Protein AF-A0AAD9XU65-F1 (afdb_monomer_lite)

InterPro domains:
  IPR032675 Leucine-rich repeat domain superfamily [G3DSA:3.80.10.10] (51-240)
  IPR044974 Disease resistance protein, plants [PTHR11017] (10-235)
  IPR058192 Disease resistance protein Roq1-like, winged-helix domain [PF23282] (10-42)

Secondary structure (DSSP, 8-state):
-B--S----HHHHHTTSEEEETTEEEE-HHHHHHHHHHHHHHSTT-GGG-SEE-SHHHHHHHHHTT---TT--EEEEE--TT-S----EEE-TTTTTT-TT--EEEEES--EEESS--S---TT--EEEETT--SSBS-SS-----TT--EEE-TT-TT--B----GGGTT--EEE-TT-TT--B--GGGGG-TT--EEE-TT-TT--B--S--TT-TT--EEE--HHHHHHHHHHH-S-----

Organism: NCBI:txid168575

Structure (mmCIF, N/CA/C/O backbone):
data_AF-A0AAD9XU65-F1
#
_entry.id   AF-A0AAD9XU65-F1
#
loop_
_atom_site.group_PDB
_atom_site.id
_atom_site.type_symbol
_atom_site.label_atom_id
_atom_site.label_alt_id
_atom_site.label_comp_id
_atom_site.label_asym_id
_atom_site.label_entity_id
_atom_site.label_seq_id
_atom_site.pdbx_PDB_ins_code
_atom_site.Cartn_x
_atom_site.Cartn_y
_atom_site.Cartn_z
_atom_site.occupancy
_atom_site.B_iso_or_equiv
_atom_site.auth_seq_id
_atom_site.auth_comp_id
_atom_site.auth_asym_id
_atom_site.auth_atom_id
_atom_site.pdbx_PDB_model_num
ATOM 1 N N . MET A 1 1 ? -16.619 -0.974 -3.706 1.00 48.06 1 MET A N 1
ATOM 2 C CA . MET A 1 1 ? -15.319 -1.672 -3.864 1.00 48.06 1 MET A CA 1
ATOM 3 C C . MET A 1 1 ? -15.343 -2.434 -5.185 1.00 48.06 1 MET A C 1
ATOM 5 O O . MET A 1 1 ? -16.290 -3.186 -5.394 1.00 48.06 1 MET A O 1
ATOM 9 N N . GLU A 1 2 ? -14.386 -2.229 -6.097 1.00 42.56 2 GLU A N 1
ATOM 10 C CA . GLU A 1 2 ? -14.299 -3.045 -7.326 1.00 42.56 2 GLU A CA 1
ATOM 11 C C . GLU A 1 2 ? -14.016 -4.510 -6.974 1.00 42.56 2 GLU A C 1
ATOM 13 O O . GLU A 1 2 ? -13.102 -4.822 -6.209 1.00 42.56 2 GLU A O 1
ATOM 18 N N . ILE A 1 3 ? -14.801 -5.426 -7.541 1.00 44.62 3 ILE A N 1
ATOM 19 C CA . ILE A 1 3 ? -14.547 -6.865 -7.531 1.00 44.62 3 ILE A CA 1
ATOM 20 C C . ILE A 1 3 ? -13.402 -7.106 -8.496 1.00 44.62 3 ILE A C 1
ATOM 22 O O . ILE A 1 3 ? -13.563 -7.440 -9.669 1.00 44.62 3 ILE A O 1
ATOM 26 N N . LEU A 1 4 ? -12.197 -6.956 -7.978 1.00 44.03 4 LEU A N 1
ATOM 27 C CA . LEU A 1 4 ? -10.991 -7.328 -8.686 1.00 44.03 4 LEU A CA 1
ATOM 28 C C . LEU A 1 4 ? -10.785 -8.841 -8.483 1.00 44.03 4 LEU A C 1
ATOM 30 O O . LEU A 1 4 ? -9.902 -9.273 -7.752 1.00 44.03 4 LEU A O 1
ATOM 34 N N . ASN A 1 5 ? -11.625 -9.664 -9.125 1.00 37.72 5 ASN A N 1
ATOM 35 C CA . ASN A 1 5 ? -11.627 -11.144 -9.116 1.00 37.72 5 ASN A CA 1
ATOM 36 C C . ASN A 1 5 ? -11.333 -11.813 -7.753 1.00 37.72 5 ASN A C 1
ATOM 38 O O . ASN A 1 5 ? -10.590 -12.792 -7.688 1.00 37.72 5 ASN A O 1
ATOM 42 N N . GLY A 1 6 ? -11.895 -11.280 -6.669 1.00 45.41 6 GLY A N 1
ATOM 43 C CA . GLY A 1 6 ? -11.954 -11.941 -5.366 1.00 45.41 6 GLY A CA 1
ATOM 44 C C . GLY A 1 6 ? -13.337 -12.555 -5.171 1.00 45.41 6 GLY A C 1
ATOM 45 O O . GLY A 1 6 ? -14.329 -11.943 -5.555 1.00 45.41 6 GLY A O 1
ATOM 46 N N . PHE A 1 7 ? -13.390 -13.763 -4.608 1.00 48.00 7 PHE A N 1
ATOM 47 C CA . PHE A 1 7 ? -14.614 -14.503 -4.297 1.00 48.00 7 PHE A CA 1
ATOM 48 C C . PHE A 1 7 ? -15.586 -13.607 -3.513 1.00 48.00 7 PHE A C 1
ATOM 50 O O . PHE A 1 7 ? -15.359 -13.329 -2.335 1.00 48.00 7 PHE A O 1
ATOM 57 N N . VAL A 1 8 ? -16.641 -13.120 -4.167 1.00 60.00 8 VAL A N 1
ATOM 58 C CA . VAL A 1 8 ? -17.777 -12.534 -3.459 1.00 60.00 8 VAL A CA 1
ATOM 59 C C . VAL A 1 8 ? -18.541 -13.718 -2.877 1.00 60.00 8 VAL A C 1
ATOM 61 O O . VAL A 1 8 ? -18.962 -14.570 -3.658 1.00 60.00 8 VAL A O 1
ATOM 64 N N . PRO A 1 9 ? -18.693 -13.840 -1.547 1.00 66.75 9 PRO A N 1
ATOM 65 C CA . PRO A 1 9 ? -19.416 -14.971 -0.986 1.00 66.75 9 PRO A CA 1
ATOM 66 C C . PRO A 1 9 ? -20.853 -14.958 -1.521 1.00 66.75 9 PRO A C 1
ATOM 68 O O . PRO A 1 9 ? -21.603 -14.034 -1.204 1.00 66.75 9 PRO A O 1
ATOM 71 N N . GLU A 1 10 ? -21.227 -15.958 -2.327 1.00 73.38 10 GLU A N 1
ATOM 72 C CA . GLU A 1 10 ? -22.556 -16.052 -2.963 1.00 73.38 10 GLU A CA 1
ATOM 73 C C . GLU A 1 10 ? -23.676 -15.907 -1.929 1.00 73.38 10 GLU A C 1
ATOM 75 O O . GLU A 1 10 ? -24.636 -15.177 -2.149 1.00 73.38 10 GLU A O 1
ATOM 80 N N . VAL A 1 11 ? -23.458 -16.450 -0.728 1.00 79.62 11 VAL A N 1
ATOM 81 C CA . VAL A 1 11 ? -24.361 -16.328 0.424 1.00 79.62 11 VAL A CA 1
ATOM 82 C C . VAL A 1 11 ? -24.715 -14.879 0.799 1.00 79.62 11 VAL A C 1
ATOM 84 O O . VAL A 1 11 ? -25.799 -14.625 1.317 1.00 79.62 11 VAL A O 1
ATOM 87 N N . LEU A 1 12 ? -23.827 -13.905 0.569 1.00 79.00 12 LEU A N 1
ATOM 88 C CA . LEU A 1 12 ? -24.104 -12.492 0.852 1.00 79.00 12 LEU A CA 1
ATOM 89 C C . LEU A 1 12 ? -24.969 -11.854 -0.244 1.00 79.00 12 LEU A C 1
ATOM 91 O O . LEU A 1 12 ? -25.780 -10.979 0.064 1.00 79.00 12 LEU A O 1
ATOM 95 N N . VAL A 1 13 ? -24.817 -12.303 -1.494 1.00 80.31 13 VAL A N 1
ATOM 96 C CA . VAL A 1 13 ? -25.653 -11.884 -2.630 1.00 80.31 13 VAL A CA 1
ATOM 97 C C . VAL A 1 13 ? -27.050 -12.492 -2.497 1.00 80.31 13 VAL A C 1
ATOM 99 O O . VAL A 1 13 ? -28.043 -11.774 -2.581 1.00 80.31 13 VAL A O 1
ATOM 102 N N . GLU A 1 14 ? -27.136 -13.790 -2.192 1.00 83.00 14 GLU A N 1
ATOM 103 C CA . GLU A 1 14 ? -28.394 -14.515 -1.954 1.00 83.00 14 GLU A CA 1
ATOM 104 C C . GLU A 1 14 ? -29.224 -13.893 -0.829 1.00 83.00 14 GLU A C 1
ATOM 106 O O . GLU A 1 14 ? -30.447 -13.818 -0.914 1.00 83.00 14 GLU A O 1
ATOM 111 N N . ARG A 1 15 ? -28.558 -13.399 0.222 1.00 82.75 15 ARG A N 1
ATOM 112 C CA . ARG A 1 15 ? -29.208 -12.708 1.345 1.00 82.75 15 ARG A CA 1
ATOM 113 C C . ARG A 1 15 ? -29.487 -11.227 1.079 1.00 82.75 15 ARG A C 1
ATOM 115 O O . ARG A 1 15 ? -29.913 -10.531 1.994 1.00 82.75 15 ARG A O 1
ATOM 122 N N . SER A 1 16 ? -29.215 -10.737 -0.134 1.00 80.69 16 SER A N 1
ATOM 123 C CA . SER A 1 16 ? -29.368 -9.329 -0.532 1.00 80.69 16 SER A CA 1
ATOM 124 C C . SER A 1 16 ? -28.616 -8.337 0.370 1.00 80.69 16 SER A C 1
ATOM 126 O O . SER A 1 16 ? -28.958 -7.158 0.429 1.00 80.69 16 SER A O 1
ATOM 128 N N . LEU A 1 17 ? -27.565 -8.798 1.060 1.00 77.38 17 LEU A N 1
ATOM 129 C CA . LEU A 1 17 ? -26.705 -7.956 1.901 1.00 77.38 17 LEU A CA 1
ATOM 130 C C . LEU A 1 17 ? -25.718 -7.149 1.055 1.00 77.38 17 LEU A C 1
ATOM 132 O O . LEU A 1 17 ? -25.275 -6.074 1.460 1.00 77.38 17 LEU A O 1
ATOM 136 N N . ILE A 1 18 ? -25.387 -7.666 -0.128 1.00 81.06 18 ILE A N 1
ATOM 137 C CA . ILE A 1 18 ? -24.588 -6.986 -1.142 1.00 81.06 18 ILE A CA 1
ATOM 138 C C . ILE A 1 18 ? -25.203 -7.193 -2.528 1.00 81.06 18 ILE A C 1
ATOM 140 O O . ILE A 1 18 ? -25.837 -8.207 -2.803 1.00 81.06 18 ILE A O 1
ATOM 144 N N . THR A 1 19 ? -24.995 -6.228 -3.412 1.00 78.44 19 THR A N 1
ATOM 145 C CA . THR A 1 19 ? -25.360 -6.261 -4.830 1.00 78.44 19 THR A CA 1
ATOM 146 C C . THR A 1 19 ? -24.100 -6.070 -5.661 1.00 78.44 19 THR A C 1
ATOM 148 O O . THR A 1 19 ? -23.197 -5.336 -5.266 1.00 78.44 19 THR A O 1
ATOM 151 N N . ILE A 1 20 ? -24.024 -6.722 -6.817 1.00 76.06 20 ILE A N 1
ATOM 152 C CA . ILE A 1 20 ? -22.913 -6.553 -7.753 1.00 76.06 20 ILE A CA 1
ATOM 153 C C . ILE A 1 20 ? -23.415 -5.755 -8.954 1.00 76.06 20 ILE A C 1
ATOM 155 O O . ILE A 1 20 ? -24.295 -6.222 -9.671 1.00 76.06 20 ILE A O 1
ATOM 159 N N . ILE A 1 21 ? -22.865 -4.561 -9.182 1.00 70.06 21 ILE A N 1
ATOM 160 C CA . ILE A 1 21 ? -23.223 -3.695 -10.318 1.00 70.06 21 ILE A CA 1
ATOM 161 C C . ILE A 1 21 ? -21.939 -3.333 -11.054 1.00 70.06 21 ILE A C 1
ATOM 163 O O . ILE A 1 21 ? -21.034 -2.781 -10.445 1.00 70.06 21 ILE A O 1
ATOM 167 N N . ASN A 1 22 ? -21.827 -3.638 -12.350 1.00 63.75 22 ASN A N 1
ATOM 168 C CA . ASN A 1 22 ? -20.622 -3.349 -13.147 1.00 63.75 22 ASN A CA 1
ATOM 169 C C . ASN A 1 22 ? -19.317 -3.868 -12.505 1.00 63.75 22 ASN A C 1
ATOM 171 O O . ASN A 1 22 ? -18.306 -3.173 -12.493 1.00 63.75 22 ASN A O 1
ATOM 175 N N . ASN A 1 23 ? -19.344 -5.079 -11.935 1.00 65.06 23 ASN A N 1
ATOM 176 C CA . ASN A 1 23 ? -18.249 -5.658 -11.144 1.00 65.06 23 ASN A CA 1
ATOM 177 C C . ASN A 1 23 ? -17.873 -4.862 -9.879 1.00 65.06 23 ASN A C 1
ATOM 179 O O . ASN A 1 23 ? -16.801 -5.079 -9.334 1.00 65.06 23 ASN A O 1
ATOM 183 N N . LEU A 1 24 ? -18.719 -3.969 -9.371 1.00 62.56 24 LEU A N 1
ATOM 184 C CA . LEU A 1 24 ? -18.549 -3.315 -8.072 1.00 62.56 24 LEU A CA 1
ATOM 185 C C . LEU A 1 24 ? -19.425 -4.013 -7.034 1.00 62.56 24 LEU A C 1
ATOM 187 O O . LEU A 1 24 ? -20.619 -4.204 -7.266 1.00 62.56 24 LEU A O 1
ATOM 191 N N . VAL A 1 25 ? -18.855 -4.346 -5.873 1.00 73.81 25 VAL A N 1
ATOM 192 C CA . VAL A 1 25 ? -19.656 -4.707 -4.698 1.00 73.81 25 VAL A CA 1
ATOM 193 C C . VAL A 1 25 ? -20.261 -3.431 -4.129 1.00 73.81 25 VAL A C 1
ATOM 195 O O . VAL A 1 25 ? -19.533 -2.529 -3.697 1.00 73.81 25 VAL A O 1
ATOM 198 N N . HIS A 1 26 ? -21.586 -3.399 -4.103 1.00 71.25 26 HIS A N 1
ATOM 199 C CA . HIS A 1 26 ? -22.409 -2.435 -3.394 1.00 71.25 26 HIS A CA 1
ATOM 200 C C . HIS A 1 26 ? -22.994 -3.103 -2.153 1.00 71.25 26 HIS A C 1
ATOM 202 O O . HIS A 1 26 ? -23.643 -4.138 -2.253 1.00 71.25 26 HIS A O 1
ATOM 208 N N . MET A 1 27 ? -22.775 -2.520 -0.981 1.00 78.50 27 MET A N 1
ATOM 209 C CA . MET A 1 27 ? -23.513 -2.865 0.234 1.00 78.50 27 MET A CA 1
ATOM 210 C C . MET A 1 27 ? -24.640 -1.846 0.391 1.00 78.50 27 MET A C 1
ATOM 212 O O . MET A 1 27 ? -24.435 -0.677 0.077 1.00 78.50 27 MET A O 1
ATOM 216 N N . GLN A 1 28 ? -25.826 -2.276 0.824 1.00 77.31 28 GLN A N 1
ATOM 217 C CA . GLN A 1 28 ? -26.901 -1.326 1.121 1.00 77.31 28 GLN A CA 1
ATOM 218 C C . GLN A 1 28 ? -26.539 -0.472 2.343 1.00 77.31 28 GLN A C 1
ATOM 220 O O . GLN A 1 28 ? -26.012 -1.007 3.321 1.00 77.31 28 GLN A O 1
ATOM 225 N N . ASP A 1 29 ? -26.893 0.815 2.311 1.00 78.50 29 ASP A N 1
ATOM 226 C CA . ASP A 1 29 ? -26.538 1.794 3.349 1.00 78.50 29 ASP A CA 1
ATOM 227 C C . ASP A 1 29 ? -26.923 1.321 4.761 1.00 78.50 29 ASP A C 1
ATOM 229 O O . ASP A 1 29 ? -26.104 1.363 5.674 1.00 78.50 29 ASP A O 1
ATOM 233 N N . LEU A 1 30 ? -28.121 0.750 4.933 1.00 81.19 30 LEU A N 1
ATOM 234 C CA . LEU A 1 30 ? -28.579 0.260 6.239 1.00 81.19 30 LEU A CA 1
ATOM 235 C C . LEU A 1 30 ? -27.729 -0.911 6.769 1.00 81.19 30 LEU A C 1
ATOM 237 O O . LEU A 1 30 ? -27.410 -0.967 7.954 1.00 81.19 30 LEU A O 1
ATOM 241 N N . VAL A 1 31 ? -27.325 -1.846 5.902 1.00 81.62 31 VAL A N 1
ATOM 242 C CA . VAL A 1 31 ? -26.468 -2.988 6.284 1.00 81.62 31 VAL A CA 1
ATOM 243 C C . VAL A 1 31 ? -25.075 -2.499 6.679 1.00 81.62 31 VAL A C 1
ATOM 245 O O . VAL A 1 31 ? -24.460 -3.016 7.620 1.00 81.62 31 VAL A O 1
ATOM 248 N N . GLN A 1 32 ? -24.584 -1.483 5.975 1.00 81.50 32 GLN A N 1
ATOM 249 C CA . GLN A 1 32 ? -23.314 -0.838 6.259 1.00 81.50 32 GLN A CA 1
ATOM 250 C C . GLN A 1 32 ? -23.353 -0.099 7.604 1.00 81.50 32 GLN A C 1
ATOM 252 O O . GLN A 1 32 ? -22.478 -0.321 8.442 1.00 81.50 32 GLN A O 1
ATOM 257 N N . GLU A 1 33 ? -24.396 0.690 7.860 1.00 83.56 33 GLU A N 1
ATOM 258 C CA . GLU A 1 33 ? -24.606 1.386 9.133 1.00 83.56 33 GLU A CA 1
ATOM 259 C C . GLU A 1 33 ? -24.731 0.418 10.313 1.00 83.56 33 GLU A C 1
ATOM 261 O O . GLU A 1 33 ? -24.077 0.603 11.340 1.00 83.56 33 GLU A O 1
ATOM 266 N N . MET A 1 34 ? -25.489 -0.670 10.158 1.00 86.25 34 MET A N 1
ATOM 267 C CA . MET A 1 34 ? -25.575 -1.712 11.183 1.00 86.25 34 MET A CA 1
ATOM 268 C C . MET A 1 34 ? -24.209 -2.347 11.457 1.00 86.25 34 MET A C 1
ATOM 270 O O . MET A 1 34 ? -23.817 -2.516 12.611 1.00 86.25 34 MET A O 1
ATOM 274 N N . SER A 1 35 ? -23.447 -2.656 10.404 1.00 83.19 35 SER A N 1
ATOM 275 C CA . SER A 1 35 ? -22.094 -3.209 10.540 1.00 83.19 35 SER A CA 1
ATOM 276 C C . SER A 1 35 ? -21.161 -2.259 11.296 1.00 83.19 35 SER A C 1
ATOM 278 O O . SER A 1 35 ? -20.293 -2.703 12.049 1.00 83.19 35 SER A O 1
ATOM 280 N N . TRP A 1 36 ? -21.342 -0.954 11.115 1.00 85.94 36 TRP A N 1
ATOM 281 C CA . TRP A 1 36 ? -20.603 0.089 11.814 1.00 85.94 36 TRP A CA 1
ATOM 282 C C . TRP A 1 36 ? -20.986 0.230 13.287 1.00 85.94 36 TRP A C 1
ATOM 284 O O . TRP A 1 36 ? -20.113 0.496 14.114 1.00 85.94 36 TRP A O 1
ATOM 294 N N . GLU A 1 37 ? -22.263 0.088 13.638 1.00 87.38 37 GLU A N 1
ATOM 295 C CA . GLU A 1 37 ? -22.701 0.109 15.040 1.00 87.38 37 GLU A CA 1
ATOM 296 C C . GLU A 1 37 ? -22.187 -1.115 15.807 1.00 87.38 37 GLU A C 1
ATOM 298 O O . GLU A 1 37 ? -21.622 -0.956 16.885 1.00 87.38 37 GLU A O 1
ATOM 303 N N . VAL A 1 38 ? -22.242 -2.313 15.210 1.00 89.81 38 VAL A N 1
ATOM 304 C CA . VAL A 1 38 ? -21.727 -3.549 15.836 1.00 89.81 38 VAL A CA 1
ATOM 305 C C . VAL A 1 38 ? -20.246 -3.430 16.213 1.00 89.81 38 VAL A C 1
ATOM 307 O O . VAL A 1 38 ? -19.829 -3.878 17.280 1.00 89.81 38 VAL A O 1
ATOM 310 N N . VAL A 1 39 ? -19.431 -2.811 15.353 1.00 90.12 39 VAL A N 1
ATOM 311 C CA . VAL A 1 39 ? -18.004 -2.591 15.642 1.00 90.12 39 VAL A CA 1
ATOM 312 C C . VAL A 1 39 ? -17.812 -1.572 16.772 1.00 90.12 39 VAL A C 1
ATOM 314 O O . VAL A 1 39 ? -16.926 -1.746 17.609 1.00 90.12 39 VAL A O 1
ATOM 317 N N . ARG A 1 40 ? -18.637 -0.519 16.818 1.00 89.81 40 ARG A N 1
ATOM 318 C CA . ARG A 1 40 ? -18.554 0.533 17.842 1.00 89.81 40 ARG A CA 1
ATOM 319 C C . ARG A 1 40 ? -19.008 0.062 19.214 1.00 89.81 40 ARG A C 1
ATOM 321 O O . ARG A 1 40 ? -18.402 0.462 20.204 1.00 89.81 40 ARG A O 1
ATOM 328 N N . GLU A 1 41 ? -20.037 -0.776 19.278 1.00 89.38 41 GLU A N 1
ATOM 329 C CA . GLU A 1 41 ? -20.670 -1.212 20.526 1.00 89.38 41 GLU A CA 1
ATOM 330 C C . GLU A 1 41 ? -19.681 -1.887 21.488 1.00 89.38 41 GLU A C 1
ATOM 332 O O . GLU A 1 41 ? -19.758 -1.680 22.697 1.00 89.38 41 GLU A O 1
ATOM 337 N N . GLN A 1 42 ? -18.689 -2.613 20.962 1.00 85.50 42 GLN A N 1
ATOM 338 C CA . GLN A 1 42 ? -17.674 -3.271 21.790 1.00 85.50 42 GLN A CA 1
ATOM 339 C C . GLN A 1 42 ? -16.765 -2.275 22.525 1.00 85.50 42 GLN A C 1
ATOM 341 O O . GLN A 1 42 ? -16.359 -2.526 23.660 1.00 85.50 42 GLN A O 1
ATOM 346 N N . HIS A 1 43 ? -16.453 -1.136 21.895 1.00 89.56 43 HIS A N 1
ATOM 347 C CA . HIS A 1 43 ? -15.508 -0.144 22.414 1.00 89.56 43 HIS A CA 1
ATOM 348 C C . HIS A 1 43 ? -15.918 1.306 22.074 1.00 89.56 43 HIS A C 1
ATOM 350 O O . HIS A 1 43 ? -15.176 2.001 21.378 1.00 89.56 43 HIS A O 1
ATOM 356 N N . PRO A 1 44 ? -17.048 1.841 22.575 1.00 89.00 44 PRO A N 1
ATOM 357 C CA . PRO A 1 44 ? -17.680 3.046 22.009 1.00 89.00 44 PRO A CA 1
ATOM 358 C C . PRO A 1 44 ? -16.820 4.319 21.986 1.00 89.00 44 PRO A C 1
ATOM 360 O O . PRO A 1 44 ? -17.073 5.225 21.196 1.00 89.00 44 PRO A O 1
ATOM 363 N N . LYS A 1 45 ? -15.813 4.407 22.861 1.00 91.00 45 LYS A N 1
ATOM 364 C CA . LYS A 1 45 ? -14.937 5.580 23.026 1.00 91.00 45 LYS A CA 1
ATOM 365 C C . LYS A 1 45 ? -13.477 5.316 22.653 1.00 91.00 45 LYS A C 1
ATOM 367 O O . LYS A 1 45 ? -12.641 6.192 22.842 1.00 91.00 45 LYS A O 1
ATOM 372 N N . GLU A 1 46 ? -13.165 4.127 22.146 1.00 93.50 46 GLU A N 1
ATOM 373 C CA . GLU A 1 46 ? -11.790 3.696 21.885 1.00 93.50 46 GLU A CA 1
ATOM 374 C C . GLU A 1 46 ? -11.643 3.228 20.429 1.00 93.50 46 GLU A C 1
ATOM 376 O O . GLU A 1 46 ? -11.544 2.026 20.173 1.00 93.50 46 GLU A O 1
ATOM 381 N N . PRO A 1 47 ? -11.613 4.155 19.451 1.00 94.44 47 PRO A N 1
ATOM 382 C CA . PRO A 1 47 ? -11.537 3.793 18.036 1.00 94.44 47 PRO A CA 1
ATOM 383 C C . PRO A 1 47 ? -10.290 2.971 17.690 1.00 94.44 47 PRO A C 1
ATOM 385 O O . PRO A 1 47 ? -10.344 2.117 16.813 1.00 94.44 47 PRO A O 1
ATOM 388 N N . GLY A 1 48 ? -9.188 3.130 18.430 1.00 95.00 48 GLY A N 1
ATOM 389 C CA . GLY A 1 48 ? -7.981 2.312 18.265 1.00 95.00 48 GLY A CA 1
ATOM 390 C C . GLY A 1 48 ? -8.174 0.813 18.534 1.00 95.00 48 GLY A C 1
ATOM 391 O O . GLY A 1 48 ? -7.318 0.013 18.157 1.00 95.00 48 GLY A O 1
ATOM 392 N N . LYS A 1 49 ? -9.287 0.411 19.163 1.00 95.19 49 LYS A N 1
ATOM 393 C CA . LYS A 1 49 ? -9.665 -0.991 19.401 1.00 95.19 49 LYS A CA 1
ATOM 394 C C . LYS A 1 49 ? -10.710 -1.517 18.414 1.00 95.19 49 LYS A C 1
ATOM 396 O O . LYS A 1 49 ? -11.105 -2.675 18.506 1.00 95.19 49 LYS A O 1
ATOM 401 N N . TRP A 1 50 ? -11.181 -0.701 17.476 1.00 95.38 50 TRP A N 1
ATOM 402 C CA . TRP A 1 50 ? -12.164 -1.145 16.491 1.00 95.38 50 TRP A CA 1
ATOM 403 C C . TRP A 1 50 ? -11.503 -1.978 15.406 1.00 95.38 50 TRP A C 1
ATOM 405 O O . TRP A 1 50 ? -10.470 -1.595 14.865 1.00 95.38 50 TRP A O 1
ATOM 415 N N . SER A 1 51 ? -12.146 -3.081 15.021 1.00 94.75 51 SER A N 1
ATOM 416 C CA . SER A 1 51 ? -11.651 -3.915 13.922 1.00 94.75 51 SER A CA 1
ATOM 417 C C . SER A 1 51 ? -11.650 -3.204 12.577 1.00 94.75 51 SER A C 1
ATOM 419 O O . SER A 1 51 ? -10.871 -3.547 11.686 1.00 94.75 51 SER A O 1
ATOM 421 N N . ARG A 1 52 ? -12.500 -2.185 12.426 1.00 93.75 52 ARG A N 1
ATOM 422 C CA . ARG A 1 52 ? -12.651 -1.412 11.197 1.00 93.75 52 ARG A CA 1
ATOM 423 C C . ARG A 1 52 ? -12.754 0.071 11.527 1.00 93.75 52 ARG A C 1
ATOM 425 O O . ARG A 1 52 ? -13.466 0.453 12.451 1.00 93.75 52 ARG A O 1
ATOM 432 N N . LEU A 1 53 ? -12.080 0.897 10.738 1.00 92.88 53 LEU A N 1
ATOM 433 C CA . LEU A 1 53 ? -12.149 2.353 10.792 1.00 92.88 53 LEU A CA 1
ATOM 434 C C . LEU A 1 53 ? -12.612 2.876 9.435 1.00 92.88 53 LEU A C 1
ATOM 436 O O . LEU A 1 53 ? -12.066 2.477 8.411 1.00 92.88 53 LEU A O 1
ATOM 440 N N . TRP A 1 54 ? -13.626 3.740 9.432 1.00 89.50 54 TRP A N 1
ATOM 441 C CA . TRP A 1 54 ? -14.237 4.273 8.203 1.00 89.50 54 TRP A CA 1
ATOM 442 C C . TRP A 1 54 ? -14.578 5.770 8.272 1.00 89.50 54 TRP A C 1
ATOM 444 O O . TRP A 1 54 ? -14.731 6.420 7.244 1.00 89.50 54 TRP A O 1
ATOM 454 N N . LEU A 1 55 ? -14.714 6.344 9.475 1.00 84.88 55 LEU A N 1
ATOM 455 C CA . LEU A 1 55 ? -14.991 7.774 9.649 1.00 84.88 55 LEU A CA 1
ATOM 456 C C . LEU A 1 55 ? -13.688 8.564 9.730 1.00 84.88 55 LEU A C 1
ATOM 458 O O . LEU A 1 55 ? -12.849 8.266 10.583 1.00 84.88 55 LEU A O 1
ATOM 462 N N . CYS A 1 56 ? -13.577 9.639 8.943 1.00 83.62 56 CYS A N 1
ATOM 463 C CA . CYS A 1 56 ? -12.384 10.490 8.886 1.00 83.62 56 CYS A CA 1
ATOM 464 C C . CYS A 1 56 ? -11.891 10.935 10.268 1.00 83.62 56 CYS A C 1
ATOM 466 O O . CYS A 1 56 ? -10.699 10.861 10.540 1.00 83.62 56 CYS A O 1
ATOM 468 N N . LYS A 1 57 ? -12.799 11.337 11.170 1.00 85.69 57 LYS A N 1
ATOM 469 C CA . LYS A 1 57 ? -12.448 11.762 12.537 1.00 85.69 57 LYS A CA 1
ATOM 470 C C . LYS A 1 57 ? -11.744 10.659 13.335 1.00 85.69 57 LYS A C 1
ATOM 472 O O . LYS A 1 57 ? -10.788 10.929 14.052 1.00 85.69 57 LYS A O 1
ATOM 477 N N . ASN A 1 58 ? -12.212 9.423 13.202 1.00 89.88 58 ASN A N 1
ATOM 478 C CA . ASN A 1 58 ? -11.696 8.297 13.976 1.00 89.88 58 ASN A CA 1
ATOM 479 C C . ASN A 1 58 ? -10.403 7.770 13.357 1.00 89.88 58 ASN A C 1
ATOM 481 O O . ASN A 1 58 ? -9.471 7.446 14.081 1.00 89.88 58 ASN A O 1
ATOM 485 N N . VAL A 1 59 ? -10.320 7.754 12.022 1.00 90.50 59 VAL A N 1
ATOM 486 C CA . VAL A 1 59 ? -9.071 7.474 11.301 1.00 90.50 59 VAL A CA 1
ATOM 487 C C . VAL A 1 59 ? -8.002 8.501 11.676 1.00 90.50 59 VAL A C 1
ATOM 489 O O . VAL A 1 59 ? -6.885 8.107 11.989 1.00 90.50 59 VAL A O 1
ATOM 492 N N . TYR A 1 60 ? -8.351 9.793 11.721 1.00 88.12 60 TYR A N 1
ATOM 493 C CA . TYR A 1 60 ? -7.458 10.854 12.189 1.00 88.12 60 TYR A CA 1
ATOM 494 C C . TYR A 1 60 ? -6.951 10.556 13.599 1.00 88.12 60 TYR A C 1
ATOM 496 O O . TYR A 1 60 ? -5.745 10.471 13.800 1.00 88.12 60 TYR A O 1
ATOM 504 N N . GLN A 1 61 ? -7.858 10.332 14.554 1.00 89.38 61 GLN A N 1
ATOM 505 C CA . GLN A 1 61 ? -7.481 10.058 15.939 1.00 89.38 61 GLN A CA 1
ATOM 506 C C . GLN A 1 61 ? -6.552 8.838 16.033 1.00 89.38 61 GLN A C 1
ATOM 508 O O . GLN A 1 61 ? -5.528 8.880 16.700 1.00 89.38 61 GLN A O 1
ATOM 513 N N . VAL A 1 62 ? -6.863 7.758 15.317 1.00 94.06 62 VAL A N 1
ATOM 514 C CA . VAL A 1 62 ? -6.078 6.523 15.390 1.00 94.06 62 VAL A CA 1
ATOM 515 C C . VAL A 1 62 ? -4.707 6.651 14.727 1.00 94.06 62 VAL A C 1
ATOM 517 O O . VAL A 1 62 ? -3.719 6.196 15.303 1.00 94.06 62 VAL A O 1
ATOM 520 N N . LEU A 1 63 ? -4.632 7.250 13.537 1.00 91.62 63 LEU A N 1
ATOM 521 C CA . LEU A 1 63 ? -3.398 7.312 12.753 1.00 91.62 63 LEU A CA 1
ATOM 522 C C . LEU A 1 63 ? -2.467 8.453 13.167 1.00 91.62 63 LEU A C 1
ATOM 524 O O . LEU A 1 63 ? -1.251 8.282 13.141 1.00 91.62 63 LEU A O 1
ATOM 528 N N . VAL A 1 64 ? -3.014 9.617 13.521 1.00 88.75 64 VAL A N 1
ATOM 529 C CA . VAL A 1 64 ? -2.216 10.799 13.885 1.00 88.75 64 VAL A CA 1
ATOM 530 C C . VAL A 1 64 ? -1.733 10.697 15.328 1.00 88.75 64 VAL A C 1
ATOM 532 O O . VAL A 1 64 ? -0.580 11.010 15.612 1.00 88.75 64 VAL A O 1
ATOM 535 N N . GLU A 1 65 ? -2.582 10.213 16.240 1.00 89.94 65 GLU A N 1
ATOM 536 C CA . GLU A 1 65 ? -2.225 10.039 17.657 1.00 89.94 65 GLU A CA 1
ATOM 537 C C . GLU A 1 65 ? -1.593 8.663 17.939 1.00 89.94 65 GLU A C 1
ATOM 539 O O . GLU A 1 65 ? -1.337 8.326 19.093 1.00 89.94 65 GLU A O 1
ATOM 544 N N . ASN A 1 66 ? -1.330 7.860 16.897 1.00 91.12 66 ASN A N 1
ATOM 545 C CA . ASN A 1 66 ? -0.733 6.523 16.982 1.00 91.12 66 ASN A CA 1
ATOM 546 C C . ASN A 1 66 ? -1.469 5.583 17.968 1.00 91.12 66 ASN A C 1
ATOM 548 O O . ASN A 1 66 ? -0.849 4.761 18.641 1.00 91.12 66 ASN A O 1
ATOM 552 N N . MET A 1 67 ? -2.799 5.691 18.057 1.00 93.88 67 MET A N 1
ATOM 553 C CA . MET A 1 67 ? -3.635 4.904 18.981 1.00 93.88 67 MET A CA 1
ATOM 554 C C . MET A 1 67 ? -4.035 3.523 18.439 1.00 93.88 67 MET A C 1
ATOM 556 O O . MET A 1 67 ? -4.774 2.789 19.096 1.00 93.88 67 MET A O 1
ATOM 560 N N . GLY A 1 68 ? -3.607 3.173 17.226 1.00 93.62 68 GLY A N 1
ATOM 561 C CA . GLY A 1 68 ? -3.957 1.906 16.591 1.00 93.62 68 GLY A CA 1
ATOM 562 C C . GLY A 1 68 ? -3.432 0.708 17.377 1.00 93.62 68 GLY A C 1
ATOM 563 O O . GLY A 1 68 ? -2.262 0.669 17.749 1.00 93.62 68 GLY A O 1
ATOM 564 N N . THR A 1 69 ? -4.292 -0.281 17.611 1.00 95.25 69 THR A N 1
ATOM 565 C CA . THR A 1 69 ? -3.925 -1.530 18.293 1.00 95.25 69 THR A CA 1
ATOM 566 C C . THR A 1 69 ? -3.974 -2.719 17.338 1.00 95.25 69 THR A C 1
ATOM 568 O O . THR A 1 69 ? -4.486 -2.619 16.222 1.00 95.25 69 THR A O 1
ATOM 571 N N . LEU A 1 70 ? -3.542 -3.888 17.818 1.00 95.06 70 LEU A N 1
ATOM 572 C CA . LEU A 1 70 ? -3.701 -5.175 17.132 1.00 95.06 70 LEU A CA 1
ATOM 573 C C . LEU A 1 70 ? -5.157 -5.514 16.772 1.00 95.06 70 LEU A C 1
ATOM 575 O O . LEU A 1 70 ? -5.391 -6.436 16.000 1.00 95.06 70 LEU A O 1
ATOM 579 N N . SER A 1 71 ? -6.134 -4.803 17.337 1.00 95.38 71 SER A N 1
ATOM 580 C CA . SER A 1 71 ? -7.542 -4.995 16.999 1.00 95.38 71 SER A CA 1
ATOM 581 C C . SER A 1 71 ? -7.870 -4.430 15.621 1.00 95.38 71 SER A C 1
ATOM 583 O O . SER A 1 71 ? -8.778 -4.945 14.986 1.00 95.38 71 SER A O 1
ATOM 585 N N . VAL A 1 72 ? -7.159 -3.395 15.152 1.00 96.06 72 VAL A N 1
ATOM 586 C CA . VAL A 1 72 ? -7.463 -2.722 13.883 1.00 96.06 72 VAL A CA 1
ATOM 587 C C . VAL A 1 72 ? -7.023 -3.588 12.710 1.00 96.06 72 VAL A C 1
ATOM 589 O O . VAL A 1 72 ? -5.836 -3.825 12.496 1.00 96.06 72 VAL A O 1
ATOM 592 N N . GLU A 1 73 ? -7.992 -4.020 11.908 1.00 95.44 73 GLU A N 1
ATOM 593 C CA . GLU A 1 73 ? -7.764 -4.894 10.756 1.00 95.44 73 GLU A CA 1
ATOM 594 C C . GLU A 1 73 ? -8.027 -4.196 9.420 1.00 95.44 73 GLU A C 1
ATOM 596 O O . GLU A 1 73 ? -7.649 -4.704 8.362 1.00 95.44 73 GLU A O 1
ATOM 601 N N . THR A 1 74 ? -8.745 -3.074 9.425 1.00 94.62 74 THR A N 1
ATOM 602 C CA . THR A 1 74 ? -9.219 -2.397 8.213 1.00 94.62 74 THR A CA 1
ATOM 603 C C . THR A 1 74 ? -9.286 -0.896 8.444 1.00 94.62 74 THR A C 1
ATOM 605 O O . THR A 1 74 ? -9.927 -0.440 9.391 1.00 94.62 74 THR A O 1
ATOM 608 N N . ILE A 1 75 ? -8.680 -0.134 7.539 1.00 93.88 75 ILE A N 1
ATOM 609 C CA . ILE A 1 75 ? -8.774 1.322 7.486 1.00 93.88 75 ILE A CA 1
ATOM 610 C C . ILE A 1 75 ? -9.312 1.706 6.118 1.00 93.88 75 ILE A C 1
ATOM 612 O O . ILE A 1 75 ? -8.713 1.383 5.096 1.00 93.88 75 ILE A O 1
ATOM 616 N N . ILE A 1 76 ? -10.444 2.393 6.111 1.00 90.81 76 ILE A N 1
ATOM 617 C CA . ILE A 1 76 ? -11.048 2.973 4.920 1.00 90.81 76 ILE A CA 1
ATOM 618 C C . ILE A 1 76 ? -11.190 4.462 5.175 1.00 90.81 76 ILE A C 1
ATOM 620 O O . ILE A 1 76 ? -11.742 4.896 6.184 1.00 90.81 76 ILE A O 1
ATOM 624 N N . LEU A 1 77 ? -10.670 5.245 4.250 1.00 88.44 77 LEU A N 1
ATOM 625 C CA . LEU A 1 77 ? -10.746 6.682 4.278 1.00 88.44 77 LEU A CA 1
ATOM 626 C C . LEU A 1 77 ? -11.044 7.175 2.869 1.00 88.44 77 LEU A C 1
ATOM 628 O O . LEU A 1 77 ? -10.177 7.206 1.997 1.00 88.44 77 LEU A O 1
ATOM 632 N N . GLU A 1 78 ? -12.292 7.567 2.662 1.00 82.56 78 GLU A N 1
ATOM 633 C CA . GLU A 1 78 ? -12.770 8.091 1.391 1.00 82.56 78 GLU A CA 1
ATOM 634 C C . GLU A 1 78 ? -13.139 9.562 1.570 1.00 82.56 78 GLU A C 1
ATOM 636 O O . GLU A 1 78 ? -14.053 9.913 2.316 1.00 82.56 78 GLU A O 1
ATOM 641 N N . GLY A 1 79 ? -12.388 10.436 0.907 1.00 74.56 79 GLY A N 1
ATOM 642 C CA . GLY A 1 79 ? -12.683 11.858 0.844 1.00 74.56 79 GLY A CA 1
ATOM 643 C C . GLY A 1 79 ? -13.780 12.170 -0.171 1.00 74.56 79 GLY A C 1
ATOM 644 O O . GLY A 1 79 ? -13.897 11.528 -1.221 1.00 74.56 79 GLY A O 1
ATOM 645 N N . ASP A 1 80 ? -14.568 13.203 0.125 1.00 70.25 80 ASP A N 1
ATOM 646 C CA . ASP A 1 80 ? -15.571 13.735 -0.792 1.00 70.25 80 ASP A CA 1
ATOM 647 C C . ASP A 1 80 ? -14.907 14.709 -1.775 1.00 70.25 80 ASP A C 1
ATOM 649 O O . ASP A 1 80 ? -14.543 15.825 -1.407 1.00 70.25 80 ASP A O 1
ATOM 653 N N . ARG A 1 81 ? -14.793 14.310 -3.049 1.00 59.91 81 ARG A N 1
ATOM 654 C CA . ARG A 1 81 ? -14.247 15.155 -4.131 1.00 59.91 81 ARG A CA 1
ATOM 655 C C . ARG A 1 81 ? -15.026 16.460 -4.351 1.00 59.91 81 ARG A C 1
ATOM 657 O O . ARG A 1 81 ? -14.549 17.315 -5.089 1.00 59.91 81 ARG A O 1
ATOM 664 N N . ARG A 1 82 ? -16.238 16.591 -3.797 1.00 62.28 82 ARG A N 1
ATOM 665 C CA . ARG A 1 82 ? -17.125 17.752 -3.967 1.00 62.28 82 ARG A CA 1
ATOM 666 C C . ARG A 1 82 ? -17.085 18.727 -2.794 1.00 62.28 82 ARG A C 1
ATOM 668 O O . ARG A 1 82 ? -17.640 19.814 -2.916 1.00 62.28 82 ARG A O 1
ATOM 675 N N . ARG A 1 83 ? -16.482 18.357 -1.660 1.00 57.47 83 ARG A N 1
ATOM 676 C CA . ARG A 1 83 ? -16.354 19.247 -0.498 1.00 57.47 83 ARG A CA 1
ATOM 677 C C . ARG A 1 83 ? -14.989 19.919 -0.531 1.00 57.47 83 ARG A C 1
ATOM 679 O O . ARG A 1 83 ? -13.970 19.249 -0.612 1.00 57.47 83 ARG A O 1
ATOM 686 N N . GLU A 1 84 ? -14.976 21.242 -0.395 1.00 48.06 84 GLU A N 1
ATOM 687 C CA . GLU A 1 84 ? -13.749 22.049 -0.285 1.00 48.06 84 GLU A CA 1
ATOM 688 C C . GLU A 1 84 ? -12.956 21.770 1.005 1.00 48.06 84 GLU A C 1
ATOM 690 O O . GLU A 1 84 ? -11.805 22.180 1.133 1.00 48.06 84 GLU A O 1
ATOM 695 N N . VAL A 1 85 ? -13.547 21.057 1.973 1.00 52.34 85 VAL A N 1
ATOM 696 C CA . VAL A 1 85 ? -12.864 20.673 3.213 1.00 52.34 85 VAL A CA 1
ATOM 697 C C . VAL A 1 85 ? -11.966 19.470 2.943 1.00 52.34 85 VAL A C 1
ATOM 699 O O . VAL A 1 85 ? -12.341 18.314 3.157 1.00 52.34 85 VAL A O 1
ATOM 702 N N . ILE A 1 86 ? -10.755 19.755 2.481 1.00 56.19 86 ILE A N 1
ATOM 703 C CA . ILE A 1 86 ? -9.686 18.771 2.397 1.00 56.19 86 ILE A CA 1
ATOM 704 C C . ILE A 1 86 ? -9.297 18.387 3.830 1.00 56.19 86 ILE A C 1
ATOM 706 O O . ILE A 1 86 ? -8.821 19.206 4.617 1.00 56.19 86 ILE A O 1
ATOM 710 N N . THR A 1 87 ? -9.551 17.134 4.208 1.00 64.12 87 THR A N 1
ATOM 711 C CA . THR A 1 87 ? -9.074 16.618 5.495 1.00 64.12 87 THR A CA 1
ATOM 712 C C . THR A 1 87 ? -7.568 16.419 5.378 1.00 64.12 87 THR A C 1
ATOM 714 O O . THR A 1 87 ? -7.134 15.454 4.764 1.00 64.12 87 THR A O 1
ATOM 717 N N . HIS A 1 88 ? -6.776 17.332 5.937 1.00 76.19 88 HIS A N 1
ATOM 718 C CA . HIS A 1 88 ? -5.323 17.189 5.964 1.00 76.19 88 HIS A CA 1
ATOM 719 C C . HIS A 1 88 ? -4.920 16.200 7.060 1.00 76.19 88 HIS A C 1
ATOM 721 O O . HIS A 1 88 ? -5.034 16.499 8.252 1.00 76.19 88 HIS A O 1
ATOM 727 N N . LEU A 1 89 ? -4.432 15.025 6.670 1.00 82.25 89 LEU A N 1
ATOM 728 C CA . LEU A 1 89 ? -3.857 14.059 7.604 1.00 82.25 89 LEU A CA 1
ATOM 729 C C . LEU A 1 89 ? -2.346 14.207 7.638 1.00 82.25 89 LEU A C 1
ATOM 731 O O . LEU A 1 89 ? -1.687 14.029 6.621 1.00 82.25 89 LEU A O 1
ATOM 735 N N . LYS A 1 90 ? -1.793 14.501 8.813 1.00 87.00 90 LYS A N 1
ATOM 736 C CA . LYS A 1 90 ? -0.346 14.505 9.035 1.00 87.00 90 LYS A CA 1
ATOM 737 C C . LYS A 1 90 ? 0.055 13.199 9.697 1.00 87.00 90 LYS A C 1
ATOM 739 O O . LYS A 1 90 ? -0.145 13.030 10.896 1.00 87.00 90 LYS A O 1
ATOM 744 N N . LEU A 1 91 ? 0.572 12.279 8.897 1.00 87.62 91 LEU A N 1
ATOM 745 C CA . LEU A 1 91 ? 1.058 10.986 9.354 1.00 87.62 91 LEU A CA 1
ATOM 746 C C . LEU A 1 91 ? 2.575 11.039 9.558 1.00 87.62 91 LEU A C 1
ATOM 748 O O . LEU A 1 91 ? 3.280 11.769 8.861 1.00 87.62 91 LEU A O 1
ATOM 752 N N . ASN A 1 92 ? 3.063 10.254 10.512 1.00 86.62 92 ASN A N 1
ATOM 753 C CA . ASN A 1 92 ? 4.490 10.038 10.755 1.00 86.62 92 ASN A CA 1
ATOM 754 C C . ASN A 1 92 ? 4.862 8.586 10.423 1.00 86.62 92 ASN A C 1
ATOM 756 O O . ASN A 1 92 ? 3.990 7.760 10.135 1.00 86.62 92 ASN A O 1
ATOM 760 N N . GLY A 1 93 ? 6.150 8.249 10.501 1.00 82.94 93 GLY A N 1
ATOM 761 C CA . GLY A 1 93 ? 6.647 6.926 10.127 1.00 82.94 93 GLY A CA 1
ATOM 762 C C . GLY A 1 93 ? 6.057 5.779 10.960 1.00 82.94 93 GLY A C 1
ATOM 763 O O . GLY A 1 93 ? 6.001 4.637 10.500 1.00 82.94 93 GLY A O 1
ATOM 764 N N . LYS A 1 94 ? 5.548 6.081 12.162 1.00 86.88 94 LYS A N 1
ATOM 765 C CA . LYS A 1 94 ? 5.008 5.122 13.140 1.00 86.88 94 LYS A CA 1
ATOM 766 C C . LYS A 1 94 ? 3.487 5.049 13.162 1.00 86.88 94 LYS A C 1
ATOM 768 O O . LYS A 1 94 ? 2.957 4.221 13.908 1.00 86.88 94 LYS A O 1
ATOM 773 N N . SER A 1 95 ? 2.791 5.822 12.326 1.00 89.56 95 SER A N 1
ATOM 774 C CA . SER A 1 95 ? 1.322 5.865 12.273 1.00 89.56 95 SER A CA 1
ATOM 775 C C . SER A 1 95 ? 0.660 4.498 12.067 1.00 89.56 95 SER A C 1
ATOM 777 O O . SER A 1 95 ? -0.488 4.312 12.462 1.00 89.56 95 SER A O 1
ATOM 779 N N . LEU A 1 96 ? 1.376 3.518 11.499 1.00 89.06 96 LEU A N 1
ATOM 780 C CA . LEU A 1 96 ? 0.879 2.152 11.283 1.00 89.06 96 LEU A CA 1
ATOM 781 C C . LEU A 1 96 ? 1.474 1.091 12.231 1.00 89.06 96 LEU A C 1
ATOM 783 O O . LEU A 1 96 ? 1.092 -0.076 12.156 1.00 89.06 96 LEU A O 1
ATOM 787 N N . SER A 1 97 ? 2.394 1.463 13.125 1.00 87.12 97 SER A N 1
ATOM 788 C CA . SER A 1 97 ? 3.231 0.513 13.883 1.00 87.12 97 SER A CA 1
ATOM 789 C C . SER A 1 97 ? 2.469 -0.368 14.885 1.00 87.12 97 SER A C 1
ATOM 791 O O . SER A 1 97 ? 2.832 -1.526 15.080 1.00 87.12 97 SER A O 1
ATOM 793 N N . GLY A 1 98 ? 1.396 0.140 15.499 1.00 89.75 98 GLY A N 1
ATOM 794 C CA . GLY A 1 98 ? 0.612 -0.595 16.504 1.00 89.75 98 GLY A CA 1
ATOM 795 C C . GLY A 1 98 ? -0.410 -1.591 15.939 1.00 89.75 98 GLY A C 1
ATOM 796 O O . GLY A 1 98 ? -1.014 -2.348 16.699 1.00 89.75 98 GLY A O 1
ATOM 797 N N . MET A 1 99 ? -0.610 -1.618 14.617 1.00 92.94 99 MET A N 1
ATOM 798 C CA . MET A 1 99 ? -1.700 -2.350 13.956 1.00 92.94 99 MET A CA 1
ATOM 799 C C . MET A 1 99 ? -1.177 -3.546 13.155 1.00 92.94 99 MET A C 1
ATOM 801 O O . MET A 1 99 ? -1.343 -3.634 11.940 1.00 92.94 99 MET A O 1
ATOM 805 N N . SER A 1 100 ? -0.524 -4.492 13.829 1.00 90.44 100 SER A N 1
ATOM 806 C CA . SER A 1 100 ? 0.103 -5.657 13.183 1.00 90.44 100 SER A CA 1
ATOM 807 C C . SER A 1 100 ? -0.875 -6.575 12.429 1.00 90.44 100 SER A C 1
ATOM 809 O O . SER A 1 100 ? -0.459 -7.243 11.483 1.00 90.44 100 SER A O 1
ATOM 811 N N . ASN A 1 101 ? -2.162 -6.571 12.801 1.00 93.75 101 ASN A N 1
ATOM 812 C CA . ASN A 1 101 ? -3.238 -7.331 12.146 1.00 93.75 101 ASN A CA 1
ATOM 813 C C . ASN A 1 101 ? -3.954 -6.549 11.031 1.00 93.75 101 ASN A C 1
ATOM 815 O O . ASN A 1 101 ? -4.979 -7.004 10.522 1.00 93.75 101 ASN A O 1
ATOM 819 N N . LEU A 1 102 ? -3.456 -5.373 10.642 1.00 93.94 102 LEU A N 1
ATOM 820 C CA . LEU A 1 102 ? -4.057 -4.561 9.587 1.00 93.94 102 LEU A CA 1
ATOM 821 C C . LEU A 1 102 ? -3.926 -5.261 8.228 1.00 93.94 102 LEU A C 1
ATOM 823 O O . LEU A 1 102 ? -2.826 -5.514 7.744 1.00 93.94 102 LEU A O 1
ATOM 827 N N . ARG A 1 103 ? -5.069 -5.577 7.607 1.00 94.50 103 ARG A N 1
ATOM 828 C CA . ARG A 1 103 ? -5.171 -6.353 6.357 1.00 94.50 103 ARG A CA 1
ATOM 829 C C . ARG A 1 103 ? -5.523 -5.504 5.146 1.00 94.50 103 ARG A C 1
ATOM 831 O O . ARG A 1 103 ? -5.195 -5.890 4.022 1.00 94.50 103 ARG A O 1
ATOM 838 N N . LEU A 1 104 ? -6.201 -4.383 5.363 1.00 93.88 104 LEU A N 1
ATOM 839 C CA . LEU A 1 104 ? -6.719 -3.530 4.302 1.00 93.88 104 LEU A CA 1
ATOM 840 C C . LEU A 1 104 ? -6.547 -2.059 4.667 1.00 93.88 104 LEU A C 1
ATOM 842 O O . LEU A 1 104 ? -6.992 -1.630 5.732 1.00 93.88 104 LEU A O 1
ATOM 846 N N . ILE A 1 105 ? -5.944 -1.305 3.752 1.00 92.69 105 ILE A N 1
ATOM 847 C CA . ILE A 1 105 ? -5.884 0.156 3.782 1.00 92.69 105 ILE A CA 1
ATOM 848 C C . ILE A 1 105 ? -6.452 0.672 2.460 1.00 92.69 105 ILE A C 1
ATOM 850 O O . ILE A 1 105 ? -5.975 0.278 1.397 1.00 92.69 105 ILE A O 1
ATOM 854 N N . ILE A 1 106 ? -7.467 1.529 2.538 1.00 91.81 106 ILE A N 1
ATOM 855 C CA . ILE A 1 106 ? -8.011 2.304 1.419 1.00 91.81 106 ILE A CA 1
ATOM 856 C C . ILE A 1 106 ? -7.953 3.774 1.819 1.00 91.81 106 ILE A C 1
ATOM 858 O O . ILE A 1 106 ? -8.593 4.167 2.791 1.00 91.81 106 ILE A O 1
ATOM 862 N N . ILE A 1 107 ? -7.194 4.580 1.082 1.00 89.75 107 ILE A N 1
ATOM 863 C CA . ILE A 1 107 ? -7.097 6.030 1.255 1.00 89.75 107 ILE A CA 1
ATOM 864 C C . ILE A 1 107 ? -7.283 6.680 -0.110 1.00 89.75 107 ILE A C 1
ATOM 866 O O . ILE A 1 107 ? -6.393 6.658 -0.958 1.00 89.75 107 ILE A O 1
ATOM 870 N N . ASN A 1 108 ? -8.451 7.275 -0.320 1.00 86.38 108 ASN A N 1
ATOM 871 C CA . ASN A 1 108 ? -8.837 7.843 -1.602 1.00 86.38 108 ASN A CA 1
ATOM 872 C C . ASN A 1 108 ? -9.320 9.275 -1.438 1.00 86.38 108 ASN A C 1
ATOM 874 O O . ASN A 1 108 ? -10.171 9.553 -0.599 1.00 86.38 108 ASN A O 1
ATOM 878 N N . ASN A 1 109 ? -8.849 10.169 -2.310 1.00 80.19 109 ASN A N 1
ATOM 879 C CA . ASN A 1 109 ? -9.289 11.568 -2.368 1.00 80.19 109 ASN A CA 1
ATOM 880 C C . ASN A 1 109 ? -9.090 12.335 -1.049 1.00 80.19 109 ASN A C 1
ATOM 882 O O . ASN A 1 109 ? -9.887 13.212 -0.720 1.00 80.19 109 ASN A O 1
ATOM 886 N N . VAL A 1 110 ? -8.050 11.995 -0.288 1.00 80.62 110 VAL A N 1
ATOM 887 C CA . VAL A 1 110 ? -7.674 12.709 0.934 1.00 80.62 110 VAL A CA 1
ATOM 888 C C . VAL A 1 110 ? -6.256 13.228 0.788 1.00 80.62 110 VAL A C 1
ATOM 890 O O . VAL A 1 110 ? -5.387 12.509 0.300 1.00 80.62 110 VAL A O 1
ATOM 893 N N . ASP A 1 111 ? -6.028 14.467 1.220 1.00 80.94 111 ASP A N 1
ATOM 894 C CA . ASP A 1 111 ? -4.679 15.014 1.297 1.00 80.94 111 ASP A CA 1
ATOM 895 C C . ASP A 1 111 ? -3.981 14.473 2.542 1.00 80.94 111 ASP A C 1
ATOM 897 O O . ASP A 1 111 ? -4.331 14.793 3.684 1.00 80.94 111 ASP A O 1
ATOM 901 N N . VAL A 1 112 ? -3.002 13.608 2.309 1.00 82.94 112 VAL A N 1
ATOM 902 C CA . VAL A 1 112 ? -2.186 13.033 3.365 1.00 82.94 112 VAL A CA 1
ATOM 903 C C . VAL A 1 112 ? -0.770 13.548 3.209 1.00 82.94 112 VAL A C 1
ATOM 905 O O . VAL A 1 112 ? -0.111 13.311 2.202 1.00 82.94 112 VAL A O 1
ATOM 908 N N . HIS A 1 113 ? -0.287 14.220 4.241 1.00 84.19 113 HIS A N 1
ATOM 909 C CA . HIS A 1 113 ? 1.102 14.599 4.374 1.00 84.19 113 HIS A CA 1
ATOM 910 C C . HIS A 1 113 ? 1.811 13.571 5.252 1.00 84.19 113 HIS A C 1
ATOM 912 O O . HIS A 1 113 ? 1.452 13.387 6.416 1.00 84.19 113 HIS A O 1
ATOM 918 N N . LEU A 1 114 ? 2.826 12.915 4.700 1.00 80.06 114 LEU A N 1
ATOM 919 C CA . LEU A 1 114 ? 3.747 12.084 5.464 1.00 80.06 114 LEU A CA 1
ATOM 920 C C . LEU A 1 114 ? 4.986 12.924 5.785 1.00 80.06 114 LEU A C 1
ATOM 922 O O . LEU A 1 114 ? 5.651 13.408 4.870 1.00 80.06 114 LEU A O 1
ATOM 926 N N . SER A 1 115 ? 5.266 13.139 7.074 1.00 78.31 115 SER A N 1
ATOM 927 C CA . SER A 1 115 ? 6.433 13.925 7.509 1.00 78.31 115 SER A CA 1
ATOM 928 C C . SER A 1 115 ? 7.761 13.213 7.246 1.00 78.31 115 SER A C 1
ATOM 930 O O . SER A 1 115 ? 8.808 13.850 7.193 1.00 78.31 115 SER A O 1
ATOM 932 N N . GLU A 1 116 ? 7.707 11.893 7.111 1.00 76.94 116 GLU A N 1
ATOM 933 C CA . GLU A 1 116 ? 8.826 10.992 6.861 1.00 76.94 116 GLU A CA 1
ATOM 934 C C . GLU A 1 116 ? 8.309 9.711 6.188 1.00 76.94 116 GLU A C 1
ATOM 936 O O . GLU A 1 116 ? 7.097 9.486 6.106 1.00 76.94 116 GLU A O 1
ATOM 941 N N . ASP A 1 117 ? 9.228 8.875 5.705 1.00 76.38 117 ASP A N 1
ATOM 942 C CA . ASP A 1 117 ? 8.889 7.568 5.140 1.00 76.38 117 ASP A CA 1
ATOM 943 C C . ASP A 1 117 ? 8.224 6.675 6.205 1.00 76.38 117 ASP A C 1
ATOM 945 O O . ASP A 1 117 ? 8.575 6.719 7.385 1.00 76.38 117 ASP A O 1
ATOM 949 N N . LEU A 1 118 ? 7.269 5.830 5.797 1.00 76.88 118 LEU A N 1
ATOM 950 C CA . LEU A 1 118 ? 6.693 4.833 6.701 1.00 76.88 118 LEU A CA 1
ATOM 951 C C . LEU A 1 118 ? 7.789 3.865 7.169 1.00 76.88 118 LEU A C 1
ATOM 953 O O . LEU A 1 118 ? 8.373 3.145 6.360 1.00 76.88 118 LEU A O 1
ATOM 957 N N . GLU A 1 119 ? 8.036 3.817 8.481 1.00 75.06 119 GLU A N 1
ATOM 958 C CA . GLU A 1 119 ? 9.021 2.912 9.092 1.00 75.06 119 GLU A CA 1
ATOM 959 C C . GLU A 1 119 ? 8.542 1.453 9.054 1.00 75.06 119 GLU A C 1
ATOM 961 O O . GLU A 1 119 ? 9.337 0.513 9.102 1.00 75.06 119 GLU A O 1
ATOM 966 N N . TYR A 1 120 ? 7.221 1.260 9.008 1.00 71.50 120 TYR A N 1
ATOM 967 C CA . TYR A 1 120 ? 6.583 -0.036 9.168 1.00 71.50 120 TYR A CA 1
ATOM 968 C C . TYR A 1 120 ? 5.392 -0.204 8.226 1.00 71.50 120 TYR A C 1
ATOM 970 O O . TYR A 1 120 ? 4.518 0.661 8.140 1.00 71.50 120 TYR A O 1
ATOM 978 N N . LEU A 1 121 ? 5.316 -1.377 7.594 1.00 78.56 121 LEU A N 1
ATOM 979 C CA . LEU A 1 121 ? 4.099 -1.875 6.963 1.00 78.56 121 LEU A CA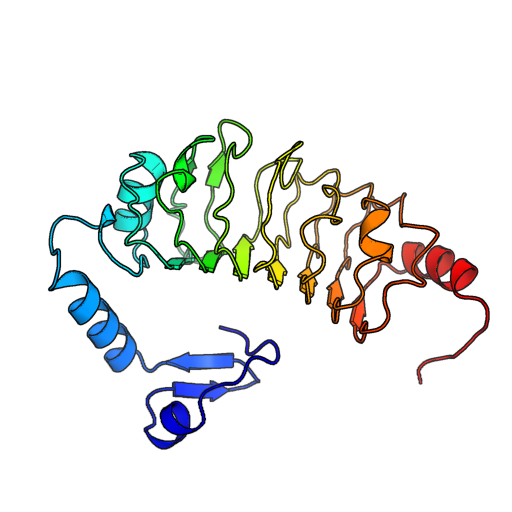 1
ATOM 980 C C . LEU A 1 121 ? 3.611 -3.133 7.698 1.00 78.56 121 LEU A C 1
ATOM 982 O O . LEU A 1 121 ? 4.422 -4.018 7.981 1.00 78.56 121 LEU A O 1
ATOM 986 N N . PRO A 1 122 ? 2.302 -3.248 7.985 1.00 84.56 122 PRO A N 1
ATOM 987 C CA . PRO A 1 122 ? 1.742 -4.418 8.654 1.00 84.56 122 PRO A CA 1
ATOM 988 C C . PRO A 1 122 ? 2.000 -5.720 7.888 1.00 84.56 122 PRO A C 1
ATOM 990 O O . PRO A 1 122 ? 1.713 -5.820 6.696 1.00 84.56 122 PRO A O 1
ATOM 993 N N . ASN A 1 123 ? 2.485 -6.752 8.583 1.00 83.75 123 ASN A N 1
ATOM 994 C CA . ASN A 1 123 ? 2.791 -8.060 7.978 1.00 83.75 123 ASN A CA 1
ATOM 995 C C . ASN A 1 123 ? 1.547 -8.777 7.421 1.00 83.75 123 ASN A C 1
ATOM 997 O O . ASN A 1 123 ? 1.636 -9.547 6.459 1.00 83.75 123 ASN A O 1
ATOM 1001 N N . GLU A 1 124 ? 0.382 -8.520 8.017 1.00 90.25 124 GLU A N 1
ATOM 1002 C CA . GLU A 1 124 ? -0.901 -9.079 7.587 1.00 90.25 124 GLU A CA 1
ATOM 1003 C C . GLU A 1 124 ? -1.553 -8.297 6.442 1.00 90.25 124 GLU A C 1
ATOM 1005 O O . GLU A 1 124 ? -2.620 -8.700 5.972 1.00 90.25 124 GLU A O 1
ATOM 1010 N N . LEU A 1 125 ? -0.922 -7.222 5.950 1.00 90.62 125 LEU A N 1
ATOM 1011 C CA . LEU A 1 125 ? -1.479 -6.389 4.891 1.00 90.62 125 LEU A CA 1
ATOM 1012 C C . LEU A 1 125 ? -1.644 -7.197 3.600 1.00 90.62 125 LEU A C 1
ATOM 1014 O O . LEU A 1 125 ? -0.704 -7.808 3.094 1.00 90.62 125 LEU A O 1
ATOM 1018 N N . ARG A 1 126 ? -2.865 -7.191 3.059 1.00 92.75 126 ARG A N 1
ATOM 1019 C CA . ARG A 1 126 ? -3.251 -7.898 1.825 1.00 92.75 126 ARG A CA 1
ATOM 1020 C C . ARG A 1 126 ? -3.601 -6.935 0.706 1.00 92.75 126 ARG A C 1
ATOM 1022 O O . ARG A 1 126 ? -3.371 -7.246 -0.464 1.00 92.75 126 ARG A O 1
ATOM 1029 N N . PHE A 1 127 ? -4.166 -5.793 1.079 1.00 93.25 127 PHE A N 1
ATOM 1030 C CA . PHE A 1 127 ? -4.734 -4.819 0.168 1.00 93.25 127 PHE A CA 1
ATOM 1031 C C . PHE A 1 127 ? -4.300 -3.414 0.576 1.00 93.25 127 PHE A C 1
ATOM 1033 O O . PHE A 1 127 ? -4.643 -2.949 1.664 1.00 93.25 127 PHE A O 1
ATOM 1040 N N . LEU A 1 128 ? -3.554 -2.756 -0.306 1.00 92.00 128 LEU A N 1
ATOM 1041 C CA . LEU A 1 128 ? -3.162 -1.361 -0.173 1.00 92.00 128 LEU A CA 1
ATOM 1042 C C . LEU A 1 128 ? -3.702 -0.582 -1.368 1.00 92.00 128 LEU A C 1
ATOM 1044 O O . LEU A 1 128 ? -3.242 -0.776 -2.491 1.00 92.00 128 LEU A O 1
ATOM 1048 N N . GLU A 1 129 ? -4.647 0.310 -1.114 1.00 93.12 129 GLU A N 1
ATOM 1049 C CA . GLU A 1 129 ? -5.111 1.310 -2.065 1.00 93.12 129 GLU A CA 1
ATOM 1050 C C . GLU A 1 129 ? -4.900 2.695 -1.468 1.00 93.12 129 GLU A C 1
ATOM 1052 O O . GLU A 1 129 ? -5.417 3.008 -0.400 1.00 93.12 129 GLU A O 1
ATOM 1057 N N . TRP A 1 130 ? -4.089 3.508 -2.133 1.00 91.81 130 TRP A N 1
ATOM 1058 C CA . TRP A 1 130 ? -3.753 4.846 -1.678 1.00 91.81 130 TRP A CA 1
ATOM 1059 C C . TRP A 1 130 ? -3.571 5.763 -2.883 1.00 91.81 130 TRP A C 1
ATOM 1061 O O . TRP A 1 130 ? -2.469 5.926 -3.410 1.00 91.81 130 TRP A O 1
ATOM 1071 N N . HIS A 1 131 ? -4.676 6.330 -3.359 1.00 88.94 131 HIS A N 1
ATOM 1072 C CA . HIS A 1 131 ? -4.652 7.237 -4.501 1.00 88.94 131 HIS A CA 1
ATOM 1073 C C . HIS A 1 131 ? -3.932 8.534 -4.127 1.00 88.94 131 HIS A C 1
ATOM 1075 O O . HIS A 1 131 ? -4.288 9.179 -3.142 1.00 88.94 131 HIS A O 1
ATOM 1081 N N . GLY A 1 132 ? -2.943 8.930 -4.928 1.00 88.44 132 GLY A N 1
ATOM 1082 C CA . GLY A 1 132 ? -2.134 10.113 -4.638 1.00 88.44 132 GLY A CA 1
ATOM 1083 C C . GLY A 1 132 ? -1.174 9.919 -3.466 1.00 88.44 132 GLY A C 1
ATOM 1084 O O . GLY A 1 132 ? -1.013 10.834 -2.662 1.00 88.44 132 GLY A O 1
ATOM 1085 N N . TYR A 1 133 ? -0.545 8.742 -3.350 1.00 88.19 133 TYR A N 1
ATOM 1086 C CA . TYR A 1 133 ? 0.460 8.479 -2.318 1.00 88.19 133 TYR A CA 1
ATOM 1087 C C . TYR A 1 133 ? 1.543 9.580 -2.340 1.00 88.19 133 TYR A C 1
ATOM 1089 O O . TYR A 1 133 ? 2.101 9.875 -3.405 1.00 88.19 133 TYR A O 1
ATOM 1097 N N . PRO A 1 134 ? 1.828 10.229 -1.196 1.00 84.75 134 PRO A N 1
ATOM 1098 C CA . PRO A 1 134 ? 2.479 11.539 -1.206 1.00 84.75 134 PRO A CA 1
ATOM 1099 C C . PRO A 1 134 ? 4.010 11.471 -1.305 1.00 84.75 134 PRO A C 1
ATOM 1101 O O . PRO A 1 134 ? 4.635 12.494 -1.596 1.00 84.75 134 PRO A O 1
ATOM 1104 N N . ILE A 1 135 ? 4.613 10.297 -1.080 1.00 83.44 135 ILE A N 1
ATOM 1105 C CA . ILE A 1 135 ? 6.070 10.114 -0.991 1.00 83.44 135 ILE A CA 1
ATOM 1106 C C . ILE A 1 135 ? 6.665 9.623 -2.318 1.00 83.44 135 ILE A C 1
ATOM 1108 O O . ILE A 1 135 ? 6.026 8.933 -3.111 1.00 83.44 135 ILE A O 1
ATOM 1112 N N . GLU A 1 136 ? 7.938 9.953 -2.526 1.00 86.00 136 GLU A N 1
ATOM 1113 C CA . GLU A 1 136 ? 8.779 9.526 -3.648 1.00 86.00 136 GLU A CA 1
ATOM 1114 C C . GLU A 1 136 ? 9.066 8.018 -3.726 1.00 86.00 136 GLU A C 1
ATOM 1116 O O . GLU A 1 136 ? 9.367 7.514 -4.812 1.00 86.00 136 GLU A O 1
ATOM 1121 N N . TYR A 1 137 ? 8.963 7.300 -2.604 1.00 81.44 137 TYR A N 1
ATOM 1122 C CA . TYR A 1 137 ? 9.254 5.873 -2.479 1.00 81.44 137 TYR A CA 1
ATOM 1123 C C . TYR A 1 137 ? 8.125 5.197 -1.709 1.00 81.44 137 TYR A C 1
ATOM 1125 O O . TYR A 1 137 ? 7.692 5.702 -0.676 1.00 81.44 137 TYR A O 1
ATOM 1133 N N . ILE A 1 138 ? 7.661 4.041 -2.190 1.00 74.94 138 ILE A N 1
ATOM 1134 C CA . ILE A 1 138 ? 6.591 3.295 -1.507 1.00 74.94 138 ILE A CA 1
ATOM 1135 C C . ILE A 1 138 ? 7.076 2.835 -0.121 1.00 74.94 138 ILE A C 1
ATOM 1137 O O . ILE A 1 138 ? 6.363 2.983 0.866 1.00 74.94 138 ILE A O 1
ATOM 1141 N N . TRP A 1 139 ? 8.316 2.343 -0.055 1.00 75.75 139 TRP A N 1
ATOM 1142 C CA . TRP A 1 139 ? 9.076 2.080 1.165 1.00 75.75 139 TRP A CA 1
ATOM 1143 C C . TRP A 1 139 ? 10.575 1.989 0.846 1.00 75.75 139 TRP A C 1
ATOM 1145 O O . TRP A 1 139 ? 10.941 1.630 -0.275 1.00 75.75 139 TRP A O 1
ATOM 1155 N N . LYS A 1 140 ? 11.442 2.290 1.820 1.00 64.06 140 LYS A N 1
ATOM 1156 C CA . LYS A 1 140 ? 12.901 2.121 1.712 1.00 64.06 140 LYS A CA 1
ATOM 1157 C C . LYS A 1 140 ? 13.349 0.997 2.643 1.00 64.06 140 LYS A C 1
ATOM 1159 O O . LYS A 1 140 ? 13.096 1.067 3.839 1.00 64.06 140 LYS A O 1
ATOM 1164 N N . ASP A 1 141 ? 13.975 -0.038 2.088 1.00 55.50 141 ASP A N 1
ATOM 1165 C CA . ASP A 1 141 ? 14.729 -1.063 2.830 1.00 55.50 141 ASP A CA 1
ATOM 1166 C C . ASP A 1 141 ? 14.004 -1.739 4.002 1.00 55.50 141 ASP A C 1
ATOM 1168 O O . ASP A 1 141 ? 14.600 -2.061 5.035 1.00 55.50 141 ASP A O 1
ATOM 1172 N N . ILE A 1 142 ? 12.705 -1.994 3.864 1.00 56.66 142 ILE A N 1
ATOM 1173 C CA . ILE A 1 142 ? 11.988 -2.673 4.934 1.00 56.66 142 ILE A CA 1
ATOM 1174 C C . ILE A 1 142 ? 12.218 -4.185 4.803 1.00 56.66 142 ILE A C 1
ATOM 1176 O O . ILE A 1 142 ? 11.918 -4.786 3.772 1.00 56.66 142 ILE A O 1
ATOM 1180 N N . LYS A 1 143 ? 12.710 -4.816 5.882 1.00 54.12 143 LYS A N 1
ATOM 1181 C CA . LYS A 1 143 ? 12.744 -6.281 6.100 1.00 54.12 143 LYS A CA 1
ATOM 1182 C C . LYS A 1 143 ? 11.323 -6.863 6.195 1.00 54.12 143 LYS A C 1
ATOM 1184 O O . LYS A 1 143 ? 10.957 -7.489 7.190 1.00 54.12 143 LYS A O 1
ATOM 1189 N N . LEU A 1 144 ? 10.476 -6.606 5.208 1.00 59.12 144 LEU A N 1
ATOM 1190 C CA . LEU A 1 144 ? 9.087 -7.038 5.221 1.00 59.12 144 LEU A CA 1
ATOM 1191 C C . LEU A 1 144 ? 9.024 -8.484 4.791 1.00 59.12 144 LEU A C 1
ATOM 1193 O O . LEU A 1 144 ? 9.379 -8.811 3.674 1.00 59.12 144 LEU A O 1
ATOM 1197 N N . SER A 1 145 ? 8.481 -9.342 5.643 1.00 56.16 145 SER A N 1
ATOM 1198 C CA . SER A 1 145 ? 7.899 -10.608 5.207 1.00 56.16 145 SER A CA 1
ATOM 1199 C C . SER A 1 145 ? 6.399 -10.394 4.970 1.00 56.16 145 SER A C 1
ATOM 1201 O O . SER A 1 145 ? 5.571 -11.095 5.552 1.00 56.16 145 SER A O 1
ATOM 1203 N N . THR A 1 146 ? 6.011 -9.435 4.125 1.00 64.00 146 THR A N 1
ATOM 1204 C CA . THR A 1 146 ? 4.603 -9.222 3.737 1.00 64.00 146 THR A CA 1
ATOM 1205 C C . THR A 1 146 ? 4.194 -10.219 2.653 1.00 64.00 146 THR A C 1
ATOM 1207 O O . THR A 1 146 ? 3.695 -9.873 1.584 1.00 64.00 146 THR A O 1
ATOM 1210 N N . LYS A 1 147 ? 4.340 -11.517 2.951 1.00 74.44 147 LYS A N 1
ATOM 1211 C CA . LYS A 1 147 ? 3.889 -12.613 2.075 1.00 74.44 147 LYS A CA 1
ATOM 1212 C C . LYS A 1 147 ? 2.381 -12.558 1.811 1.00 74.44 147 LYS A C 1
ATOM 1214 O O . LYS A 1 147 ? 1.900 -13.233 0.910 1.00 74.44 147 LYS A O 1
ATOM 1219 N N . ASN A 1 148 ? 1.626 -11.793 2.588 1.00 86.81 148 ASN A N 1
ATOM 1220 C CA . ASN A 1 148 ? 0.183 -11.679 2.445 1.00 86.81 148 ASN A CA 1
ATOM 1221 C C . ASN A 1 148 ? -0.246 -10.615 1.424 1.00 86.81 148 ASN A C 1
ATOM 1223 O O . ASN A 1 148 ? -1.403 -10.639 1.000 1.00 86.81 148 ASN A O 1
ATOM 1227 N N . LEU A 1 149 ? 0.658 -9.718 1.006 1.00 89.94 149 LEU A N 1
ATOM 1228 C CA . LEU A 1 149 ? 0.316 -8.600 0.132 1.00 89.94 149 LEU A CA 1
ATOM 1229 C C . LEU A 1 149 ? -0.015 -9.097 -1.278 1.00 89.94 149 LEU A C 1
ATOM 1231 O O . LEU A 1 149 ? 0.810 -9.723 -1.942 1.00 89.94 149 LEU A O 1
ATOM 1235 N N . LYS A 1 150 ? -1.241 -8.816 -1.726 1.00 93.06 150 LYS A N 1
ATOM 1236 C CA . LYS A 1 150 ? -1.778 -9.255 -3.023 1.00 93.06 150 LYS A CA 1
ATOM 1237 C C . LYS A 1 150 ? -2.056 -8.095 -3.962 1.00 93.06 150 LYS A C 1
ATOM 1239 O O . LYS A 1 150 ? -1.926 -8.254 -5.173 1.00 93.06 150 LYS A O 1
ATOM 1244 N N . ILE A 1 151 ? -2.464 -6.948 -3.428 1.00 93.56 151 ILE A N 1
ATOM 1245 C CA . ILE A 1 151 ? -2.875 -5.797 -4.231 1.00 93.56 151 ILE A CA 1
ATOM 1246 C C . ILE A 1 151 ? -2.181 -4.544 -3.717 1.00 93.56 151 ILE A C 1
ATOM 1248 O O . ILE A 1 151 ? -2.278 -4.218 -2.533 1.00 93.56 151 ILE A O 1
ATOM 1252 N N . ILE A 1 152 ? -1.525 -3.844 -4.640 1.00 93.19 152 ILE A N 1
ATOM 1253 C CA . ILE A 1 152 ? -1.017 -2.488 -4.460 1.00 93.19 152 ILE A CA 1
ATOM 1254 C C . ILE A 1 152 ? -1.633 -1.620 -5.555 1.00 93.19 152 ILE A C 1
ATOM 1256 O O . ILE A 1 152 ? -1.384 -1.829 -6.744 1.00 93.19 152 ILE A O 1
ATOM 1260 N N . ASN A 1 153 ? -2.417 -0.631 -5.152 1.00 94.06 153 ASN A N 1
ATOM 1261 C CA . ASN A 1 153 ? -2.895 0.446 -6.000 1.00 94.06 153 ASN A CA 1
ATOM 1262 C C . ASN A 1 153 ? -2.467 1.776 -5.387 1.00 94.06 153 ASN A C 1
ATOM 1264 O O . ASN A 1 153 ? -3.054 2.238 -4.418 1.00 94.06 153 ASN A O 1
ATOM 1268 N N . ILE A 1 154 ? -1.452 2.395 -5.972 1.00 93.94 154 ILE A N 1
ATOM 1269 C CA . ILE A 1 154 ? -1.008 3.741 -5.603 1.00 93.94 154 ILE A CA 1
ATOM 1270 C C . ILE A 1 154 ? -1.048 4.647 -6.832 1.00 93.94 154 ILE A C 1
ATOM 1272 O O . ILE A 1 154 ? -0.123 5.407 -7.114 1.00 93.94 154 ILE A O 1
ATOM 1276 N N . SER A 1 155 ? -2.106 4.515 -7.629 1.00 93.56 155 SER A N 1
ATOM 1277 C CA . SER A 1 155 ? -2.312 5.369 -8.797 1.00 93.56 155 SER A CA 1
ATOM 1278 C C . SER A 1 155 ? -2.367 6.855 -8.413 1.00 93.56 155 SER A C 1
ATOM 1280 O O . SER A 1 155 ? -2.666 7.217 -7.274 1.00 93.56 155 SER A O 1
ATOM 1282 N N . PHE A 1 156 ? -2.052 7.729 -9.369 1.00 93.00 156 PHE A N 1
ATOM 1283 C CA . PHE A 1 156 ? -1.989 9.187 -9.205 1.00 93.00 156 PHE A CA 1
ATOM 1284 C C . PHE A 1 156 ? -0.927 9.679 -8.207 1.00 93.00 156 PHE A C 1
ATOM 1286 O O . PHE A 1 156 ? -0.960 10.831 -7.777 1.00 93.00 156 PHE A O 1
ATOM 1293 N N . SER A 1 157 ? 0.050 8.842 -7.849 1.00 92.62 157 SER A N 1
ATOM 1294 C CA . SER A 1 157 ? 1.157 9.230 -6.967 1.00 92.62 157 SER A CA 1
ATOM 1295 C C . SER A 1 157 ? 2.185 10.060 -7.734 1.00 92.62 157 SER A C 1
ATOM 1297 O O . SER A 1 157 ? 3.210 9.563 -8.198 1.00 92.62 157 SER A O 1
ATOM 1299 N N . HIS A 1 158 ? 1.895 11.351 -7.904 1.00 92.25 158 HIS A N 1
ATOM 1300 C CA . HIS A 1 158 ? 2.688 12.278 -8.720 1.00 92.25 158 HIS A CA 1
ATOM 1301 C C . HIS A 1 158 ? 4.092 12.568 -8.178 1.00 92.25 158 HIS A C 1
ATOM 1303 O O . HIS A 1 158 ? 4.900 13.162 -8.890 1.00 92.25 158 HIS A O 1
ATOM 1309 N N . ASN A 1 159 ? 4.396 12.160 -6.944 1.00 91.50 159 ASN A N 1
ATOM 1310 C CA . ASN A 1 159 ? 5.734 12.268 -6.370 1.00 91.50 159 ASN A CA 1
ATOM 1311 C C . ASN A 1 159 ? 6.555 10.987 -6.498 1.00 91.50 159 ASN A C 1
ATOM 1313 O O . ASN A 1 159 ? 7.769 11.080 -6.394 1.00 91.50 159 ASN A O 1
ATOM 1317 N N . LEU A 1 160 ? 5.935 9.832 -6.767 1.00 92.50 160 LEU A N 1
ATOM 1318 C CA . LEU A 1 160 ? 6.625 8.546 -6.848 1.00 92.50 160 LEU A CA 1
ATOM 1319 C C . LEU A 1 160 ? 7.693 8.577 -7.951 1.00 92.50 160 LEU A C 1
ATOM 1321 O O . LEU A 1 160 ? 7.365 8.825 -9.109 1.00 92.50 160 LEU A O 1
ATOM 1325 N N . ILE A 1 161 ? 8.951 8.302 -7.596 1.00 91.75 161 ILE A N 1
ATOM 1326 C CA . ILE A 1 161 ? 10.091 8.324 -8.529 1.00 91.75 161 ILE A CA 1
ATOM 1327 C C . ILE A 1 161 ? 10.498 6.902 -8.914 1.00 91.75 161 ILE A C 1
ATOM 1329 O O . ILE A 1 161 ? 10.751 6.632 -10.090 1.00 91.75 161 ILE A O 1
ATOM 1333 N N . LYS A 1 162 ? 10.541 5.986 -7.937 1.00 90.50 162 LYS A N 1
ATOM 1334 C CA . LYS A 1 162 ? 10.961 4.590 -8.127 1.00 90.50 162 LYS A CA 1
ATOM 1335 C C . LYS A 1 162 ? 10.115 3.627 -7.302 1.00 90.50 162 LYS A C 1
ATOM 1337 O O . LYS A 1 162 ? 9.625 3.983 -6.230 1.00 90.50 162 LYS A O 1
ATOM 1342 N N . THR A 1 163 ? 9.980 2.388 -7.769 1.00 90.25 163 THR A N 1
ATOM 1343 C CA . THR A 1 163 ? 9.400 1.309 -6.952 1.00 90.25 163 THR A CA 1
ATOM 1344 C C . THR A 1 163 ? 10.466 0.658 -6.059 1.00 90.25 163 THR A C 1
ATOM 1346 O O . THR A 1 163 ? 11.636 0.628 -6.443 1.00 90.25 163 THR A O 1
ATOM 1349 N N . PRO A 1 164 ? 10.083 0.084 -4.907 1.00 86.25 164 PRO A N 1
ATOM 1350 C CA . PRO A 1 164 ? 10.966 -0.770 -4.116 1.00 86.25 164 PRO A CA 1
ATOM 1351 C C . PRO A 1 164 ? 11.233 -2.099 -4.833 1.00 86.25 164 PRO A C 1
ATOM 1353 O O . PRO A 1 164 ? 10.614 -2.394 -5.863 1.00 86.25 164 PRO A O 1
ATOM 1356 N N . ASP A 1 165 ? 12.120 -2.924 -4.271 1.00 87.06 165 ASP A N 1
ATOM 1357 C CA . ASP A 1 165 ? 12.194 -4.322 -4.674 1.00 87.06 165 ASP A CA 1
ATOM 1358 C C . ASP A 1 165 ? 10.924 -5.094 -4.278 1.00 87.06 165 ASP A C 1
ATOM 1360 O O . ASP A 1 165 ? 10.231 -4.781 -3.308 1.00 87.06 165 ASP A O 1
ATOM 1364 N N . PHE A 1 166 ? 10.605 -6.104 -5.084 1.00 87.94 166 PHE A N 1
ATOM 1365 C CA . PHE A 1 166 ? 9.439 -6.960 -4.927 1.00 87.94 166 PHE A CA 1
ATOM 1366 C C . PHE A 1 166 ? 9.783 -8.380 -4.442 1.00 87.94 166 PHE A C 1
ATOM 1368 O O . PHE A 1 166 ? 8.905 -9.245 -4.454 1.00 87.94 166 PHE A O 1
ATOM 1375 N N . GLU A 1 167 ? 11.027 -8.669 -4.031 1.00 84.88 167 GLU A N 1
ATOM 1376 C CA . GLU A 1 167 ? 11.449 -10.057 -3.747 1.00 84.88 167 GLU A CA 1
ATOM 1377 C C . GLU A 1 167 ? 10.651 -10.666 -2.592 1.00 84.88 167 GLU A C 1
ATOM 1379 O O . GLU A 1 167 ? 10.215 -11.821 -2.646 1.00 84.88 167 GLU A O 1
ATOM 1384 N N . MET A 1 168 ? 10.399 -9.863 -1.560 1.00 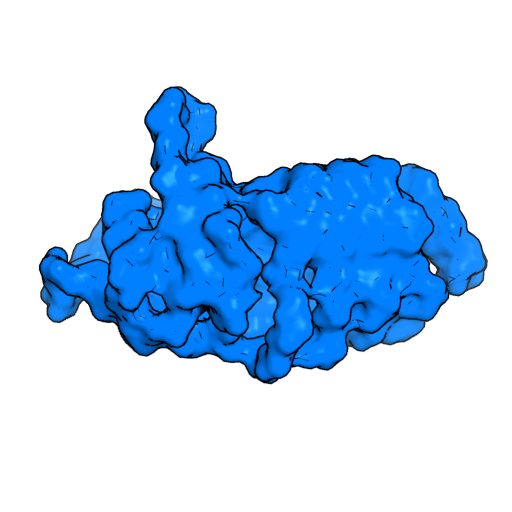82.56 168 MET A N 1
ATOM 1385 C CA . MET A 1 168 ? 9.684 -10.305 -0.365 1.00 82.56 168 MET A CA 1
ATOM 1386 C C . MET A 1 168 ? 8.154 -10.272 -0.488 1.00 82.56 168 MET A C 1
ATOM 1388 O O . MET A 1 168 ? 7.458 -10.841 0.354 1.00 82.56 168 MET A O 1
ATOM 1392 N N . ILE A 1 169 ? 7.625 -9.687 -1.567 1.00 86.81 169 ILE A N 1
ATOM 1393 C CA . ILE A 1 169 ? 6.188 -9.623 -1.880 1.00 86.81 169 ILE A CA 1
ATOM 1394 C C . ILE A 1 169 ? 5.842 -10.445 -3.124 1.00 86.81 169 ILE A C 1
ATOM 1396 O O . ILE A 1 169 ? 5.004 -10.077 -3.942 1.00 86.81 169 ILE A O 1
ATOM 1400 N N . SER A 1 170 ? 6.452 -11.625 -3.239 1.00 87.19 170 SER A N 1
ATOM 1401 C CA . SER A 1 170 ? 6.264 -12.566 -4.356 1.00 87.19 170 SER A CA 1
ATOM 1402 C C . SER A 1 170 ? 4.827 -13.079 -4.556 1.00 87.19 170 SER A C 1
ATOM 1404 O O . SER A 1 170 ? 4.525 -13.683 -5.587 1.00 87.19 170 SER A O 1
ATOM 1406 N N . ASN A 1 171 ? 3.926 -12.834 -3.596 1.00 91.50 171 ASN A N 1
ATOM 1407 C CA . ASN A 1 171 ? 2.502 -13.160 -3.697 1.00 91.50 171 ASN A CA 1
ATOM 1408 C C . ASN A 1 171 ? 1.641 -12.053 -4.322 1.00 91.50 171 ASN A C 1
ATOM 1410 O O . ASN A 1 171 ? 0.425 -12.226 -4.412 1.00 91.50 171 ASN A O 1
ATOM 1414 N N . LEU A 1 172 ? 2.255 -10.956 -4.773 1.00 93.00 172 LEU A N 1
ATOM 1415 C CA . LEU A 1 172 ? 1.551 -9.850 -5.403 1.00 93.00 172 LEU A CA 1
ATOM 1416 C C . LEU A 1 172 ? 0.828 -10.308 -6.680 1.00 93.00 172 LEU A C 1
ATOM 1418 O O . LEU A 1 172 ? 1.423 -10.892 -7.584 1.00 93.00 172 LEU A O 1
ATOM 1422 N N . GLU A 1 173 ? -0.466 -10.010 -6.753 1.00 95.38 173 GLU A N 1
ATOM 1423 C CA . GLU A 1 173 ? -1.356 -10.343 -7.866 1.00 95.38 173 GLU A CA 1
ATOM 1424 C C . GLU A 1 173 ? -1.683 -9.107 -8.713 1.00 95.38 173 GLU A C 1
ATOM 1426 O O . GLU A 1 173 ? -1.924 -9.227 -9.914 1.00 95.38 173 GLU A O 1
ATOM 1431 N N . ARG A 1 174 ? -1.692 -7.904 -8.127 1.00 95.50 174 ARG A N 1
ATOM 1432 C CA . ARG A 1 174 ? -1.979 -6.663 -8.859 1.00 95.50 174 ARG A CA 1
ATOM 1433 C C . ARG A 1 174 ? -1.101 -5.510 -8.405 1.00 95.50 174 ARG A C 1
ATOM 1435 O O . ARG A 1 174 ? -1.036 -5.214 -7.213 1.00 95.50 174 ARG A O 1
ATOM 1442 N N . LEU A 1 175 ? -0.512 -4.827 -9.380 1.00 95.31 175 LEU A N 1
ATOM 1443 C CA . LEU A 1 175 ? 0.245 -3.597 -9.198 1.00 95.31 175 LEU A CA 1
ATOM 1444 C C . LEU A 1 175 ? -0.315 -2.510 -10.121 1.00 95.31 175 LEU A C 1
ATOM 1446 O O . LEU A 1 175 ? -0.183 -2.595 -11.343 1.00 95.31 175 LEU A O 1
ATOM 1450 N N . ASN A 1 176 ? -0.945 -1.493 -9.537 1.00 95.06 176 ASN A N 1
ATOM 1451 C CA . ASN A 1 176 ? -1.455 -0.329 -10.253 1.00 95.06 176 ASN A CA 1
ATOM 1452 C C . ASN A 1 176 ? -0.685 0.936 -9.851 1.00 95.06 176 ASN A C 1
ATOM 1454 O O . ASN A 1 176 ? -0.804 1.409 -8.721 1.00 95.06 176 ASN A O 1
ATOM 1458 N N . LEU A 1 177 ? 0.080 1.474 -10.800 1.00 95.00 177 LEU A N 1
ATOM 1459 C CA . LEU A 1 177 ? 0.853 2.715 -10.700 1.00 95.00 177 LEU A CA 1
ATOM 1460 C C . LEU A 1 177 ? 0.398 3.730 -11.764 1.00 95.00 177 LEU A C 1
ATOM 1462 O O . LEU A 1 177 ? 1.180 4.575 -12.190 1.00 95.00 177 LEU A O 1
ATOM 1466 N N . GLN A 1 178 ? -0.842 3.623 -12.251 1.00 94.25 178 GLN A N 1
ATOM 1467 C CA . GLN A 1 178 ? -1.369 4.520 -13.276 1.00 94.25 178 GLN A CA 1
ATOM 1468 C C . GLN A 1 178 ? -1.221 5.997 -12.875 1.00 94.25 178 GLN A C 1
ATOM 1470 O O . GLN A 1 178 ? -1.441 6.352 -11.720 1.00 94.25 178 GLN A O 1
ATOM 1475 N N . CYS A 1 179 ? -0.895 6.862 -13.837 1.00 94.25 179 CYS A N 1
ATOM 1476 C CA . CYS A 1 179 ? -0.719 8.307 -13.653 1.00 94.25 179 CYS A CA 1
ATOM 1477 C C . CYS A 1 179 ? 0.364 8.697 -12.623 1.00 94.25 179 CYS A C 1
ATOM 1479 O O . CYS A 1 179 ? 0.367 9.832 -12.141 1.00 94.25 179 CYS A O 1
ATOM 1481 N N . CYS A 1 180 ? 1.311 7.811 -12.292 1.00 94.25 180 CYS A N 1
ATOM 1482 C CA . CYS A 1 180 ? 2.515 8.175 -11.539 1.00 94.25 180 CYS A CA 1
ATOM 1483 C C . CYS A 1 180 ? 3.496 8.912 -12.466 1.00 94.25 180 CYS A C 1
ATOM 1485 O O . CYS A 1 180 ? 4.425 8.333 -13.024 1.00 94.25 180 CYS A O 1
ATOM 1487 N N . THR A 1 181 ? 3.255 10.203 -12.690 1.00 92.75 181 THR A N 1
ATOM 1488 C CA . THR A 1 181 ? 3.913 10.993 -13.747 1.00 92.75 181 THR A CA 1
ATOM 1489 C C . THR A 1 181 ? 5.418 11.193 -13.558 1.00 92.75 181 THR A C 1
ATOM 1491 O O . THR A 1 181 ? 6.120 11.330 -14.557 1.00 92.75 181 THR A O 1
ATOM 1494 N N . LYS A 1 182 ? 5.931 11.180 -12.318 1.00 94.00 182 LYS A N 1
ATOM 1495 C CA . LYS A 1 182 ? 7.376 11.256 -12.017 1.00 94.00 182 LYS A CA 1
ATOM 1496 C C . LYS A 1 182 ? 8.079 9.895 -11.965 1.00 94.00 182 LYS A C 1
ATOM 1498 O O . LYS A 1 182 ? 9.307 9.881 -11.887 1.00 94.00 182 LYS A O 1
ATOM 1503 N N . LEU A 1 183 ? 7.339 8.786 -12.042 1.00 93.44 183 LEU A N 1
ATOM 1504 C CA . LEU A 1 183 ? 7.909 7.443 -11.959 1.00 93.44 183 LEU A CA 1
ATOM 1505 C C . LEU A 1 183 ? 8.843 7.231 -13.150 1.00 93.44 183 LEU A C 1
ATOM 1507 O O . LEU A 1 183 ? 8.381 7.213 -14.290 1.00 93.44 183 LEU A O 1
ATOM 1511 N N . CYS A 1 184 ? 10.138 7.070 -12.883 1.00 90.56 184 CYS A N 1
ATOM 1512 C CA . CYS A 1 184 ? 11.161 6.925 -13.916 1.00 90.56 184 CYS A CA 1
ATOM 1513 C C . CYS A 1 184 ? 11.777 5.525 -13.983 1.00 90.56 184 CYS A C 1
ATOM 1515 O O . CYS A 1 184 ? 12.301 5.137 -15.030 1.00 90.56 184 CYS A O 1
ATOM 1517 N N . GLU A 1 185 ? 11.666 4.750 -12.903 1.00 89.31 185 GLU A N 1
ATOM 1518 C CA . GLU A 1 185 ? 12.241 3.414 -12.789 1.00 89.31 185 GLU A CA 1
ATOM 1519 C C . GLU A 1 185 ? 11.307 2.464 -12.038 1.00 89.31 185 GLU A C 1
ATOM 1521 O O . GLU A 1 185 ? 10.773 2.789 -10.975 1.00 89.31 185 GLU A O 1
ATOM 1526 N N . ILE A 1 186 ? 11.159 1.255 -12.575 1.00 90.81 186 ILE A N 1
ATOM 1527 C CA . ILE A 1 186 ? 10.569 0.129 -11.855 1.00 90.81 186 ILE A CA 1
ATOM 1528 C C . ILE A 1 186 ? 11.668 -0.870 -11.541 1.00 90.81 186 ILE A C 1
ATOM 1530 O O . ILE A 1 186 ? 12.426 -1.285 -12.419 1.00 90.81 186 ILE A O 1
ATOM 1534 N N . HIS A 1 187 ? 11.728 -1.281 -10.280 1.00 91.25 187 HIS A N 1
ATOM 1535 C CA . HIS A 1 187 ? 12.723 -2.221 -9.809 1.00 91.25 187 HIS A CA 1
ATOM 1536 C C . HIS A 1 187 ? 12.633 -3.550 -10.568 1.00 91.25 187 HIS A C 1
ATOM 1538 O O . HIS A 1 187 ? 11.559 -4.141 -10.709 1.00 91.25 187 HIS A O 1
ATOM 1544 N N . LYS A 1 188 ? 13.791 -4.060 -11.002 1.00 90.75 188 LYS A N 1
ATOM 1545 C CA . LYS A 1 188 ? 13.914 -5.244 -11.868 1.00 90.75 18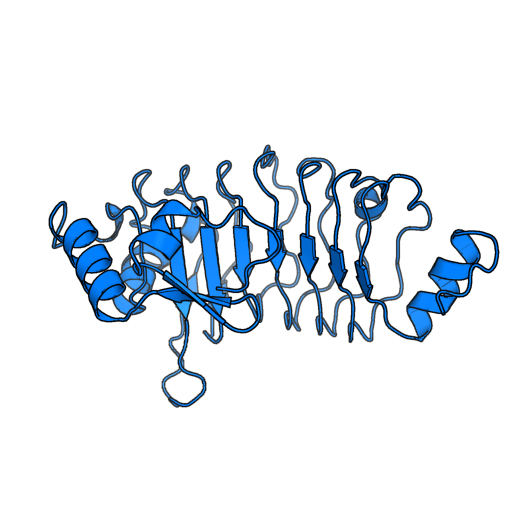8 LYS A CA 1
ATOM 1546 C C . LYS A 1 188 ? 13.175 -6.489 -11.360 1.00 90.75 188 LYS A C 1
ATOM 1548 O O . LYS A 1 188 ? 12.676 -7.276 -12.155 1.00 90.75 188 LYS A O 1
ATOM 1553 N N . THR A 1 189 ? 13.065 -6.656 -10.041 1.00 92.19 189 THR A N 1
ATOM 1554 C CA . THR A 1 189 ? 12.445 -7.841 -9.422 1.00 92.19 189 THR A CA 1
ATOM 1555 C C . THR A 1 189 ? 10.936 -7.929 -9.641 1.00 92.19 189 THR A C 1
ATOM 1557 O O . THR A 1 189 ? 10.369 -8.999 -9.429 1.00 92.19 189 THR A O 1
ATOM 1560 N N . VAL A 1 190 ? 10.286 -6.875 -10.159 1.00 92.75 190 VAL A N 1
ATOM 1561 C CA . VAL A 1 190 ? 8.902 -6.978 -10.654 1.00 92.75 190 VAL A CA 1
ATOM 1562 C C . VAL A 1 190 ? 8.786 -8.066 -11.730 1.00 92.75 190 VAL A C 1
ATOM 1564 O O . VAL A 1 190 ? 7.787 -8.774 -11.759 1.00 92.75 190 VAL A O 1
ATOM 1567 N N . GLY A 1 191 ? 9.823 -8.266 -12.558 1.00 91.75 191 GLY A N 1
ATOM 1568 C CA . GLY A 1 191 ? 9.858 -9.279 -13.617 1.00 91.75 191 GLY A CA 1
ATOM 1569 C C . GLY A 1 191 ? 9.825 -10.723 -13.109 1.00 91.75 191 GLY A C 1
ATOM 1570 O O . GLY A 1 191 ? 9.486 -11.636 -13.860 1.00 91.75 191 GLY A O 1
ATOM 1571 N N . SER A 1 192 ? 10.096 -10.926 -11.816 1.00 92.31 192 SER A N 1
ATOM 1572 C CA . SER A 1 192 ? 10.084 -12.227 -11.140 1.00 92.31 192 SER A CA 1
ATOM 1573 C C . SER A 1 192 ? 8.744 -12.556 -10.464 1.00 92.31 192 SER A C 1
ATOM 1575 O O . SER A 1 192 ? 8.605 -13.624 -9.862 1.00 92.31 192 SER A O 1
ATOM 1577 N N . LEU A 1 193 ? 7.742 -11.668 -10.535 1.00 93.81 193 LEU A N 1
ATOM 1578 C CA . LEU A 1 193 ? 6.453 -11.843 -9.858 1.00 93.81 193 LEU A CA 1
ATOM 1579 C C . LEU A 1 193 ? 5.545 -12.862 -10.569 1.00 93.81 193 LEU A C 1
ATOM 1581 O O . LEU A 1 193 ? 4.623 -12.518 -11.308 1.00 93.81 193 LEU A O 1
ATOM 1585 N N . GLY A 1 194 ? 5.758 -14.147 -10.279 1.00 94.31 194 GLY A N 1
ATOM 1586 C CA . GLY A 1 194 ? 5.032 -15.261 -10.904 1.00 94.31 194 GLY A CA 1
ATOM 1587 C C . GLY A 1 194 ? 3.517 -15.285 -10.708 1.00 94.31 194 GLY A C 1
ATOM 1588 O O . GLY A 1 194 ? 2.828 -15.926 -11.502 1.00 94.31 194 GLY A O 1
ATOM 1589 N N . LYS A 1 195 ? 2.987 -14.594 -9.691 1.00 95.44 195 LYS A N 1
ATOM 1590 C CA . LYS A 1 195 ? 1.545 -14.496 -9.406 1.00 95.44 195 LYS A CA 1
ATOM 1591 C C . LYS A 1 195 ? 0.903 -13.203 -9.909 1.00 95.44 195 LYS A C 1
ATOM 1593 O O . LYS A 1 195 ? -0.313 -13.073 -9.803 1.00 95.44 195 LYS A O 1
ATOM 1598 N N . LEU A 1 196 ? 1.680 -12.276 -10.475 1.00 95.50 196 LEU A N 1
ATOM 1599 C CA . LEU A 1 196 ? 1.164 -10.995 -10.942 1.00 95.50 196 LEU A CA 1
ATOM 1600 C C . LEU A 1 196 ? 0.212 -11.216 -12.120 1.00 95.50 196 LEU A C 1
ATOM 1602 O O . LEU A 1 196 ? 0.604 -11.762 -13.144 1.00 95.50 196 LEU A O 1
ATOM 1606 N N . ILE A 1 197 ? -1.038 -10.794 -11.962 1.00 93.19 197 ILE A N 1
ATOM 1607 C CA . ILE A 1 197 ? -2.118 -10.870 -12.952 1.00 93.19 197 ILE A CA 1
ATOM 1608 C C . ILE A 1 197 ? -2.236 -9.545 -13.708 1.00 93.19 197 ILE A C 1
ATOM 1610 O O . ILE A 1 197 ? -2.501 -9.545 -14.912 1.00 93.19 197 ILE A O 1
ATOM 1614 N N . LEU A 1 198 ? -2.053 -8.420 -13.009 1.00 93.62 198 LEU A N 1
ATOM 1615 C CA . LEU A 1 198 ? -2.191 -7.076 -13.566 1.00 93.62 198 LEU A CA 1
ATOM 1616 C C . LEU A 1 198 ? -0.989 -6.206 -13.205 1.00 93.62 198 LEU A C 1
ATOM 1618 O O . LEU A 1 198 ? -0.681 -6.033 -12.025 1.00 93.62 198 LEU A O 1
ATOM 1622 N N . LEU A 1 199 ? -0.394 -5.596 -14.229 1.00 93.94 199 LEU A N 1
ATOM 1623 C CA . LEU A 1 199 ? 0.568 -4.505 -14.117 1.00 93.94 199 LEU A CA 1
ATOM 1624 C C . LEU A 1 199 ? 0.049 -3.297 -14.905 1.00 93.94 199 LEU A C 1
ATOM 1626 O O . LEU A 1 199 ? -0.075 -3.359 -16.130 1.00 93.94 199 LEU A O 1
ATOM 1630 N N . ASN A 1 200 ? -0.274 -2.205 -14.212 1.00 92.81 200 ASN A N 1
ATOM 1631 C CA . ASN A 1 200 ? -0.775 -0.982 -14.835 1.00 92.81 200 ASN A CA 1
ATOM 1632 C C . ASN A 1 200 ? 0.174 0.196 -14.616 1.00 92.81 200 ASN A C 1
ATOM 1634 O O . ASN A 1 200 ? 0.317 0.689 -13.503 1.00 92.81 200 ASN A O 1
ATOM 1638 N N . LEU A 1 201 ? 0.787 0.640 -15.710 1.00 91.94 201 LEU A N 1
ATOM 1639 C CA . LEU A 1 201 ? 1.747 1.740 -15.819 1.00 91.94 201 LEU A CA 1
ATOM 1640 C C . LEU A 1 201 ? 1.271 2.779 -16.846 1.00 91.94 201 LEU A C 1
ATOM 1642 O O . LEU A 1 201 ? 2.069 3.492 -17.460 1.00 91.94 201 LEU A O 1
ATOM 1646 N N . LYS A 1 202 ? -0.041 2.819 -17.103 1.00 90.44 202 LYS A N 1
ATOM 1647 C CA . LYS A 1 202 ? -0.647 3.791 -18.009 1.00 90.44 202 LYS A CA 1
ATOM 1648 C C . LYS A 1 202 ? -0.388 5.207 -17.488 1.00 90.44 202 LYS A C 1
ATOM 1650 O O . LYS A 1 202 ? -0.533 5.465 -16.300 1.00 90.44 202 LYS A O 1
ATOM 1655 N N . GLU A 1 203 ? -0.045 6.127 -18.381 1.00 90.81 203 GLU A N 1
ATOM 1656 C CA . GLU A 1 203 ? 0.198 7.545 -18.081 1.00 90.81 203 GLU A CA 1
ATOM 1657 C C . GLU A 1 203 ? 1.409 7.809 -17.151 1.00 90.81 203 GLU A C 1
ATOM 1659 O O . GLU A 1 203 ? 1.559 8.903 -16.612 1.00 90.81 203 GLU A O 1
ATOM 1664 N N . CYS A 1 204 ? 2.343 6.854 -17.020 1.00 90.81 204 CYS A N 1
ATOM 1665 C CA . CYS A 1 204 ? 3.651 7.058 -16.367 1.00 90.81 204 CYS A CA 1
ATOM 1666 C C . CYS A 1 204 ? 4.668 7.726 -17.314 1.00 90.81 204 CYS A C 1
ATOM 1668 O O . CYS A 1 204 ? 5.578 7.071 -17.821 1.00 90.81 204 CYS A O 1
ATOM 1670 N N . GLY A 1 205 ? 4.451 8.999 -17.655 1.00 84.12 205 GLY A N 1
ATOM 1671 C CA . GLY A 1 205 ? 5.141 9.680 -18.767 1.00 84.12 205 GLY A CA 1
ATOM 1672 C C . GLY A 1 205 ? 6.676 9.704 -18.710 1.00 84.12 205 GLY A C 1
ATOM 1673 O O . GLY A 1 205 ? 7.304 9.735 -19.764 1.00 84.12 205 GLY A O 1
ATOM 1674 N N . ASN A 1 206 ? 7.270 9.634 -17.515 1.00 86.88 206 ASN A N 1
ATOM 1675 C CA . ASN A 1 206 ? 8.723 9.682 -17.312 1.00 86.88 206 ASN A CA 1
ATOM 1676 C C . ASN A 1 206 ? 9.383 8.303 -17.174 1.00 86.88 206 ASN A C 1
ATOM 1678 O O . ASN A 1 206 ? 10.574 8.242 -16.874 1.00 86.88 206 ASN A O 1
ATOM 1682 N N . LEU A 1 207 ? 8.642 7.204 -17.354 1.00 84.75 207 LEU A N 1
ATOM 1683 C CA . LEU A 1 207 ? 9.177 5.857 -17.171 1.00 84.75 207 LEU A CA 1
ATOM 1684 C C . LEU A 1 207 ? 10.203 5.534 -18.266 1.00 84.75 207 LEU A C 1
ATOM 1686 O O . LEU A 1 207 ? 9.826 5.314 -19.416 1.00 84.75 207 LEU A O 1
ATOM 1690 N N . VAL A 1 208 ? 11.482 5.481 -17.887 1.00 78.62 208 VAL A N 1
ATOM 1691 C CA . VAL A 1 208 ? 12.611 5.164 -18.781 1.00 78.62 208 VAL A CA 1
ATOM 1692 C C . VAL A 1 208 ? 13.125 3.749 -18.531 1.00 78.62 208 VAL A C 1
ATOM 1694 O O . VAL A 1 208 ? 13.484 3.044 -19.469 1.00 78.62 208 VAL A O 1
ATOM 1697 N N . VAL A 1 209 ? 13.158 3.315 -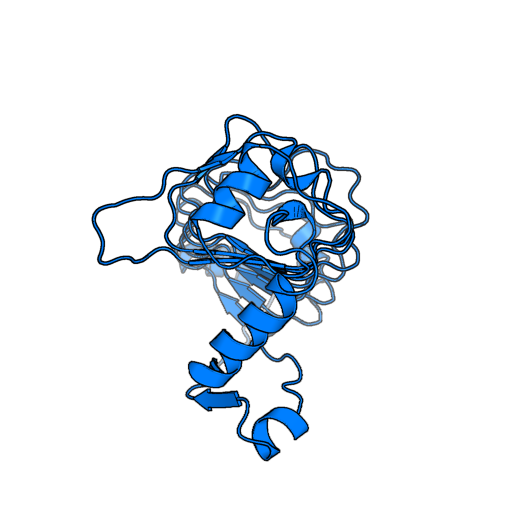17.267 1.00 77.44 209 VAL A N 1
ATOM 1698 C CA . VAL A 1 209 ? 13.732 2.023 -16.881 1.00 77.44 209 VAL A CA 1
ATOM 1699 C C . VAL A 1 209 ? 12.620 1.037 -16.544 1.00 77.44 209 VAL A C 1
ATOM 1701 O O . VAL A 1 209 ? 11.974 1.123 -15.497 1.00 77.44 209 VAL A O 1
ATOM 1704 N N . PHE A 1 210 ? 12.422 0.077 -17.444 1.00 81.94 210 PHE A N 1
ATOM 1705 C CA . PHE A 1 210 ? 11.585 -1.103 -17.244 1.00 81.94 210 PHE A CA 1
ATOM 1706 C C . PHE A 1 210 ? 12.482 -2.358 -17.210 1.00 81.94 210 PHE A C 1
ATOM 1708 O O . PHE A 1 210 ? 13.494 -2.378 -17.916 1.00 81.94 210 PHE A O 1
ATOM 1715 N N . PRO A 1 211 ? 12.171 -3.392 -16.402 1.00 81.00 211 PRO A N 1
ATOM 1716 C CA . PRO A 1 211 ? 12.994 -4.598 -16.328 1.00 81.00 211 PRO A CA 1
ATOM 1717 C C . PRO A 1 211 ? 13.152 -5.252 -17.696 1.00 81.00 211 PRO A C 1
ATOM 1719 O O . PRO A 1 211 ? 12.159 -5.478 -18.384 1.00 81.00 211 PRO A O 1
ATOM 1722 N N . SER A 1 212 ? 14.390 -5.605 -18.044 1.00 78.31 212 SER A N 1
ATOM 1723 C CA . SER A 1 212 ? 14.695 -6.335 -19.276 1.00 78.31 212 SER A CA 1
ATOM 1724 C C . SER A 1 212 ? 14.305 -7.814 -19.216 1.00 78.31 212 SER A C 1
ATOM 1726 O O . SER A 1 212 ? 13.995 -8.409 -20.243 1.00 78.31 212 SER A O 1
ATOM 1728 N N . ASP A 1 213 ? 14.315 -8.407 -18.020 1.00 83.88 213 ASP A N 1
ATOM 1729 C CA . ASP A 1 213 ? 13.844 -9.770 -17.780 1.00 83.88 213 ASP A CA 1
ATOM 1730 C C . ASP A 1 213 ? 12.452 -9.737 -17.148 1.00 83.88 213 ASP A C 1
ATOM 1732 O O . ASP A 1 213 ? 12.272 -9.288 -16.015 1.00 83.88 213 ASP A O 1
ATOM 1736 N N . ILE A 1 214 ? 11.470 -10.230 -17.898 1.00 86.38 214 ILE A N 1
ATOM 1737 C CA . ILE A 1 214 ? 10.086 -10.409 -17.452 1.00 86.38 214 ILE A CA 1
ATOM 1738 C C . ILE A 1 214 ? 9.602 -11.854 -17.618 1.00 86.38 214 ILE A C 1
ATOM 1740 O O . ILE A 1 214 ? 8.403 -12.122 -17.529 1.00 86.38 214 ILE A O 1
ATOM 1744 N N . HIS A 1 215 ? 10.513 -12.811 -17.834 1.00 85.75 215 HIS A N 1
ATOM 1745 C CA . HIS A 1 215 ? 10.162 -14.224 -18.027 1.00 85.75 215 HIS A CA 1
ATOM 1746 C C . HIS A 1 215 ? 9.497 -14.847 -16.789 1.00 85.75 215 HIS A C 1
ATOM 1748 O O . HIS A 1 215 ? 8.810 -15.869 -16.885 1.00 85.75 215 HIS A O 1
ATOM 1754 N N . GLY A 1 216 ? 9.675 -14.231 -15.618 1.00 90.31 216 GLY A N 1
ATOM 1755 C CA . GLY A 1 216 ? 9.028 -14.638 -14.379 1.00 90.31 216 GLY A CA 1
ATOM 1756 C C . GLY A 1 216 ? 7.538 -14.293 -14.293 1.00 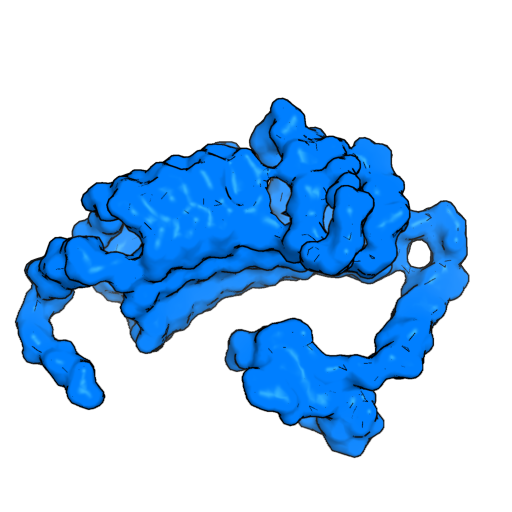90.31 216 GLY A C 1
ATOM 1757 O O . GLY A 1 216 ? 6.857 -14.911 -13.480 1.00 90.31 216 GLY A O 1
ATOM 1758 N N . LEU A 1 217 ? 6.993 -13.403 -15.134 1.00 92.44 217 LEU A N 1
ATOM 1759 C CA . LEU A 1 217 ? 5.592 -12.937 -15.106 1.00 92.44 217 LEU A CA 1
ATOM 1760 C C . LEU A 1 217 ? 4.575 -13.959 -15.668 1.00 92.44 217 LEU A C 1
ATOM 1762 O O . LEU A 1 217 ? 3.760 -13.656 -16.536 1.00 92.44 217 LEU A O 1
ATOM 1766 N N . LYS A 1 218 ? 4.593 -15.195 -15.160 1.00 92.25 218 LYS A N 1
ATOM 1767 C CA . LYS A 1 218 ? 3.845 -16.347 -15.709 1.00 92.25 218 LYS A CA 1
ATOM 1768 C C . LYS A 1 218 ? 2.316 -16.233 -15.640 1.00 92.25 218 LYS A C 1
ATOM 1770 O O . LYS A 1 218 ? 1.633 -16.893 -16.416 1.00 92.25 218 LYS A O 1
ATOM 1775 N N . SER A 1 219 ? 1.781 -15.443 -14.707 1.00 95.12 219 SER A N 1
ATOM 1776 C CA . SER A 1 219 ? 0.329 -15.287 -14.495 1.00 95.12 219 SER A CA 1
ATOM 1777 C C . SER A 1 219 ? -0.251 -14.010 -15.112 1.00 95.12 219 SER A C 1
ATOM 1779 O O . SER A 1 219 ? -1.449 -13.756 -14.954 1.00 95.12 219 SER A O 1
ATOM 1781 N N . LEU A 1 220 ? 0.575 -13.201 -15.786 1.00 93.88 220 LEU A N 1
ATOM 1782 C CA . LEU A 1 220 ? 0.191 -11.869 -16.238 1.00 93.88 220 LEU A CA 1
ATOM 1783 C C . LEU A 1 220 ? -0.870 -11.954 -17.337 1.00 93.88 220 LEU A C 1
ATOM 1785 O O . LEU A 1 220 ? -0.683 -12.613 -18.357 1.00 93.88 220 LEU A O 1
ATOM 1789 N N . LYS A 1 221 ? -1.995 -11.269 -17.122 1.00 90.81 221 LYS A N 1
ATOM 1790 C CA . LYS A 1 221 ? -3.117 -11.182 -18.070 1.00 90.81 221 LYS A CA 1
ATOM 1791 C C . LYS A 1 221 ? -3.312 -9.771 -18.604 1.00 90.81 221 LYS A C 1
ATOM 1793 O O . LYS A 1 221 ? -3.780 -9.604 -19.723 1.00 90.81 221 LYS A O 1
ATOM 1798 N N . ILE A 1 222 ? -2.995 -8.763 -17.791 1.00 87.81 222 ILE A N 1
ATOM 1799 C CA . ILE A 1 222 ? -3.208 -7.354 -18.121 1.00 87.81 222 ILE A CA 1
ATOM 1800 C C . ILE A 1 222 ? -1.892 -6.608 -17.929 1.00 87.81 222 ILE A C 1
ATOM 1802 O O . ILE A 1 222 ? -1.389 -6.504 -16.810 1.00 87.81 222 ILE A O 1
ATOM 1806 N N . LEU A 1 223 ? -1.364 -6.065 -19.026 1.00 90.25 223 LEU A N 1
ATOM 1807 C CA . LEU A 1 223 ? -0.186 -5.206 -19.040 1.00 90.25 223 LEU A CA 1
ATOM 1808 C C . LEU A 1 223 ? -0.535 -3.883 -19.725 1.00 90.25 223 LEU A C 1
ATOM 1810 O O . LEU A 1 223 ? -0.624 -3.803 -20.951 1.00 90.25 223 LEU A O 1
ATOM 1814 N N . ASN A 1 224 ? -0.721 -2.838 -18.923 1.00 88.00 224 ASN A N 1
ATOM 1815 C CA . ASN A 1 224 ? -0.960 -1.491 -19.425 1.00 88.00 224 ASN A CA 1
ATOM 1816 C C . ASN A 1 224 ? 0.337 -0.692 -19.337 1.00 88.00 224 ASN A C 1
ATOM 1818 O O . ASN A 1 224 ? 0.875 -0.476 -18.257 1.00 88.00 224 ASN A O 1
ATOM 1822 N N . LEU A 1 225 ? 0.818 -0.245 -20.488 1.00 84.56 225 LEU A N 1
ATOM 1823 C CA . LEU A 1 225 ? 2.048 0.520 -20.660 1.00 84.56 225 LEU A CA 1
ATOM 1824 C C . LEU A 1 225 ? 1.747 1.770 -21.494 1.00 84.56 225 LEU A C 1
ATOM 1826 O O . LEU A 1 225 ? 0.761 1.803 -22.241 1.00 84.56 225 LEU A O 1
ATOM 1830 N N . ASN A 1 226 ? 2.620 2.771 -21.411 1.00 77.06 226 ASN A N 1
ATOM 1831 C CA . ASN A 1 226 ? 2.611 3.893 -22.344 1.00 77.06 226 ASN A CA 1
ATOM 1832 C C . ASN A 1 226 ? 3.018 3.432 -23.743 1.00 77.06 226 ASN A C 1
ATOM 1834 O O . ASN A 1 226 ? 3.728 2.443 -23.899 1.00 77.06 226 ASN A O 1
ATOM 1838 N N . ALA A 1 227 ? 2.591 4.164 -24.772 1.00 60.16 227 ALA A N 1
ATOM 1839 C CA . ALA A 1 227 ? 2.901 3.813 -26.158 1.00 60.16 227 ALA A CA 1
ATOM 1840 C C . ALA A 1 227 ? 4.416 3.656 -26.404 1.00 60.16 227 ALA A C 1
ATOM 1842 O O . ALA A 1 227 ? 4.819 2.715 -27.081 1.00 60.16 227 ALA A O 1
ATOM 1843 N N . TYR A 1 228 ? 5.240 4.514 -25.791 1.00 59.66 228 TYR A N 1
ATOM 1844 C CA . TYR A 1 228 ? 6.700 4.451 -25.896 1.00 59.66 228 TYR A CA 1
ATOM 1845 C C . TYR A 1 228 ? 7.304 3.263 -25.135 1.00 59.66 228 TYR A C 1
ATOM 1847 O O . TYR A 1 228 ? 8.098 2.526 -25.708 1.00 59.66 228 TYR A O 1
ATOM 1855 N N . SER A 1 229 ? 6.862 2.993 -23.901 1.00 60.19 229 SER A N 1
ATOM 1856 C CA . SER A 1 229 ? 7.378 1.857 -23.124 1.00 60.19 229 SER A CA 1
ATOM 1857 C C . SER A 1 229 ? 6.939 0.497 -23.674 1.00 60.19 229 SER A C 1
ATOM 1859 O O . SER A 1 229 ? 7.646 -0.489 -23.497 1.00 60.19 229 SER A O 1
ATOM 1861 N N . LYS A 1 230 ? 5.822 0.425 -24.414 1.00 57.31 230 LYS A N 1
ATOM 1862 C CA . LYS A 1 230 ? 5.423 -0.797 -25.132 1.00 57.31 230 LYS A CA 1
ATOM 1863 C C . LYS A 1 230 ? 6.454 -1.241 -26.169 1.00 57.31 230 LYS A C 1
ATOM 1865 O O . LYS A 1 230 ? 6.639 -2.443 -26.324 1.00 57.31 230 LYS A O 1
ATOM 1870 N N . LEU A 1 231 ? 7.088 -0.314 -26.889 1.00 52.09 231 LEU A N 1
ATOM 1871 C CA . LEU A 1 231 ? 8.014 -0.652 -27.978 1.00 52.09 231 LEU A CA 1
ATOM 1872 C C . LEU A 1 231 ? 9.285 -1.326 -27.445 1.00 52.09 231 LEU A C 1
ATOM 1874 O O . LEU A 1 231 ? 9.682 -2.370 -27.965 1.00 52.09 231 LEU A O 1
ATOM 1878 N N . ASP A 1 232 ? 9.845 -0.804 -26.353 1.00 58.81 232 ASP A N 1
ATOM 1879 C CA . ASP A 1 232 ? 11.022 -1.386 -25.702 1.00 58.81 232 ASP A CA 1
ATOM 1880 C C . ASP A 1 232 ? 10.705 -2.754 -25.086 1.00 58.81 232 ASP A C 1
ATOM 1882 O O . ASP A 1 232 ? 11.445 -3.712 -25.306 1.00 58.81 232 ASP A O 1
ATOM 1886 N N . THR A 1 233 ? 9.569 -2.906 -24.394 1.00 57.16 233 THR A N 1
ATOM 1887 C CA . THR A 1 233 ? 9.172 -4.202 -23.813 1.00 57.16 233 THR A CA 1
ATOM 1888 C C . THR A 1 233 ? 8.873 -5.255 -24.887 1.00 57.16 233 THR A C 1
ATOM 1890 O O . THR A 1 233 ? 9.270 -6.410 -24.749 1.00 57.16 233 THR A O 1
ATOM 1893 N N . LEU A 1 234 ? 8.212 -4.889 -25.993 1.00 56.03 234 LEU A N 1
ATOM 1894 C CA . LEU A 1 234 ? 7.924 -5.822 -27.093 1.00 56.03 234 LEU A CA 1
ATOM 1895 C C . LEU A 1 234 ? 9.196 -6.297 -27.807 1.00 56.03 234 LEU A C 1
ATOM 1897 O O . LEU A 1 234 ? 9.250 -7.449 -28.240 1.00 56.03 234 LEU A O 1
ATOM 1901 N N . SER A 1 235 ? 10.228 -5.451 -27.8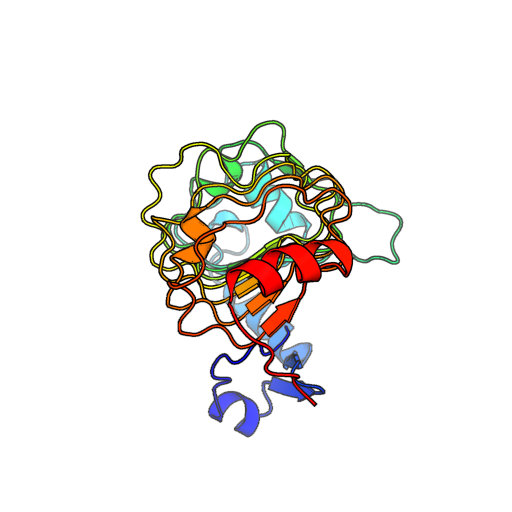88 1.00 56.50 235 SER A N 1
ATOM 1902 C CA . SER A 1 235 ? 11.536 -5.847 -28.426 1.00 56.50 235 SER A CA 1
ATOM 1903 C C . SER A 1 235 ? 12.218 -6.937 -27.583 1.00 56.50 235 SER A C 1
ATOM 1905 O O . SER A 1 235 ? 12.940 -7.772 -28.122 1.00 56.50 235 SER A O 1
ATOM 1907 N N . GLN A 1 236 ? 11.924 -6.978 -26.280 1.00 54.81 236 GLN A N 1
ATOM 1908 C CA . GLN A 1 236 ? 12.488 -7.929 -25.318 1.00 54.81 236 GLN A CA 1
ATOM 1909 C C . GLN A 1 236 ? 11.696 -9.242 -25.245 1.00 54.81 236 GLN A C 1
ATOM 1911 O O . GLN A 1 236 ? 12.266 -10.286 -24.941 1.00 54.81 236 GLN A O 1
ATOM 1916 N N . ILE A 1 237 ? 10.394 -9.219 -25.556 1.00 55.88 237 ILE A N 1
ATOM 1917 C CA . ILE A 1 237 ? 9.536 -10.418 -25.527 1.00 55.88 237 ILE A CA 1
ATOM 1918 C C . ILE A 1 237 ? 9.801 -11.347 -26.726 1.00 55.88 237 ILE A C 1
ATOM 1920 O O . ILE A 1 237 ? 9.523 -12.539 -26.635 1.00 55.88 237 ILE A O 1
ATOM 1924 N N . GLY A 1 238 ? 10.378 -10.837 -27.820 1.00 41.25 238 GLY A N 1
ATOM 1925 C CA . GLY A 1 238 ? 10.722 -11.635 -28.996 1.00 41.25 238 GLY A CA 1
ATOM 1926 C C . GLY A 1 238 ? 9.491 -12.160 -29.745 1.00 41.25 238 GLY A C 1
ATOM 1927 O O . GLY A 1 238 ? 8.910 -13.183 -29.401 1.00 41.25 238 GLY A O 1
ATOM 1928 N N . GLY A 1 239 ? 9.142 -11.495 -30.848 1.00 38.03 239 GLY A N 1
ATOM 1929 C CA . GLY A 1 239 ? 8.202 -12.021 -31.838 1.00 38.03 239 GLY A CA 1
ATOM 1930 C C . GLY A 1 239 ? 6.762 -11.544 -31.661 1.00 38.03 239 GLY A C 1
ATOM 1931 O O . GLY A 1 239 ? 6.088 -11.794 -30.666 1.00 38.03 239 GLY A O 1
ATOM 1932 N N . SER A 1 240 ? 6.275 -10.885 -32.705 1.00 42.69 240 SER A N 1
ATOM 1933 C CA . SER A 1 240 ? 4.879 -10.545 -32.942 1.00 42.69 240 SER A CA 1
ATOM 1934 C C . SER A 1 240 ? 3.921 -11.698 -32.612 1.00 42.69 240 SER A C 1
ATOM 1936 O O . SER A 1 240 ? 3.764 -12.638 -33.390 1.00 42.69 240 SER A O 1
ATOM 1938 N N . ARG A 1 241 ? 3.179 -11.563 -31.516 1.00 37.22 241 ARG A N 1
ATOM 1939 C CA . ARG A 1 241 ? 1.773 -11.966 -31.484 1.00 37.22 241 ARG A CA 1
ATOM 1940 C C . ARG A 1 241 ? 0.951 -10.705 -31.304 1.00 37.22 241 ARG A C 1
ATOM 1942 O O . ARG A 1 241 ? 0.836 -10.165 -30.210 1.00 37.22 241 ARG A O 1
ATOM 1949 N N . ALA A 1 242 ? 0.446 -10.215 -32.431 1.00 34.25 242 ALA A N 1
ATOM 1950 C CA . ALA A 1 242 ? -0.643 -9.263 -32.450 1.00 34.25 242 ALA A CA 1
ATOM 1951 C C . ALA A 1 242 ? -1.802 -9.861 -31.640 1.00 34.25 242 ALA A C 1
ATOM 1953 O O . ALA A 1 242 ? -2.310 -10.928 -31.984 1.00 34.25 242 ALA A O 1
ATOM 1954 N N . PHE A 1 243 ? -2.180 -9.202 -30.550 1.00 36.38 243 PHE A N 1
ATOM 1955 C CA . PHE A 1 243 ? -3.479 -9.418 -29.932 1.00 36.38 243 PHE A CA 1
ATOM 1956 C C . PHE A 1 243 ? -4.473 -8.591 -30.750 1.00 36.38 243 PHE A C 1
ATOM 1958 O O . PHE A 1 243 ? -4.525 -7.369 -30.605 1.00 36.38 243 PHE A O 1
ATOM 1965 N N . GLY A 1 244 ? -5.131 -9.259 -31.699 1.00 30.42 244 GLY A N 1
ATOM 1966 C CA . GLY A 1 244 ? -6.398 -8.799 -32.267 1.00 30.42 244 GLY A CA 1
ATOM 1967 C C . GLY A 1 244 ? -7.548 -9.066 -31.308 1.00 30.42 244 GLY A C 1
ATOM 1968 O O . GLY A 1 244 ? -7.373 -9.927 -30.413 1.00 30.42 244 GLY A O 1
#

Sequence (244 aa):
MEILNGFVPEVLVERSLITIINNLVHMQDLVQEMSWEVVREQHPKEPGKWSRLWLCKNVYQVLVENMGTLSVETIILEGDRRREVITHLKLNGKSLSGMSNLRLIIINNVDVHLSEDLEYLPNELRFLEWHGYPIEYIWKDIKLSTKNLKIINISFSHNLIKTPDFEMISNLERLNLQCCTKLCEIHKTVGSLGKLILLNLKECGNLVVFPSDIHGLKSLKILNLNAYSKLDTLSQIGGSRAFG

pLDDT: mean 81.39, std 15.09, range [30.42, 96.06]

Foldseek 3Di:
DAPPVDDPPVVCVVVVQWDADPRDTDGDPVSVVVVVVVQCVVPVPQLLQGCEAADLVSLLCCQVVVSHACNHAYYAAEDDPPDPPAPEREGELNSCVRHLNHAYDAAYPHHYHYPDFNQDDRLNHAYAHHEQPAEQENHDPDPHLNCNHAEDAHENNCNHAEYDACPSPLNHQEDHHHLNQNHAEYDQNVLQNQNHQEDAHHNNNNHDYDHLRNVNPNNYDYYHDPPVVVVSNVVSVDDDDDPD

Radius of gyration: 19.12 Å; chains: 1; bounding box: 44×38×56 Å